Protein AF-0000000084982060 (afdb_homodimer)

pLDDT: mean 91.31, std 7.75, range [60.75, 98.62]

Radius of gyration: 19.31 Å; Cα contacts (8 Å, |Δi|>4): 657; chains: 2; bounding box: 39×55×43 Å

Solvent-accessible surface area (backbone atoms only — not comparable to full-atom values): 16354 Å² total; per-residue (Å²): 77,58,75,83,52,35,75,28,53,48,87,87,37,56,42,80,37,78,48,85,43,61,67,51,43,42,46,53,50,33,51,53,38,35,75,71,59,42,31,41,89,56,27,37,60,40,34,54,53,37,39,71,77,47,38,40,22,42,74,35,47,84,67,20,84,87,44,82,65,19,36,27,53,48,49,50,56,14,90,29,27,65,32,68,35,37,35,40,34,41,40,75,48,65,37,75,34,32,20,45,80,45,64,88,41,75,39,62,25,40,37,36,44,33,48,37,37,42,63,19,41,56,48,62,56,49,52,47,51,48,47,62,48,62,49,32,58,69,51,47,52,50,49,70,68,39,91,40,64,66,52,37,49,48,51,51,60,70,67,78,61,75,84,54,38,75,27,53,48,88,86,37,55,39,79,38,77,46,86,44,62,67,52,44,43,46,53,50,32,50,54,37,34,75,72,60,41,30,41,89,57,27,37,60,41,34,54,55,37,41,71,77,47,36,41,23,42,73,36,47,83,66,19,85,88,43,81,64,18,34,27,51,49,48,50,52,15,90,29,26,65,33,68,35,36,36,40,34,39,39,75,46,64,36,75,33,32,20,46,80,46,64,88,40,78,38,60,25,40,37,36,44,33,46,38,38,42,65,16,42,54,48,65,58,49,52,46,52,47,47,61,47,61,50,33,59,70,51,48,53,50,50,71,66,40,89,39,63,66,52,37,47,48,52,52,60,71,69

Structure (mmCIF, N/CA/C/O backbone):
data_AF-0000000084982060-model_v1
#
loop_
_entity.id
_entity.type
_entity.pdbx_description
1 polymer 'PTS EIIA type-2 domain-containing protein'
#
loop_
_atom_site.group_PDB
_atom_site.id
_atom_site.type_symbol
_atom_site.label_atom_id
_atom_site.label_alt_id
_atom_site.label_comp_id
_atom_site.label_asym_id
_atom_site.label_entity_id
_atom_site.label_seq_id
_atom_site.pdbx_PDB_ins_code
_atom_site.Cartn_x
_atom_site.Cartn_y
_atom_site.Cartn_z
_atom_site.occupancy
_atom_site.B_iso_or_equiv
_atom_site.auth_seq_id
_atom_site.auth_comp_id
_atom_site.auth_asym_id
_atom_site.auth_atom_id
_atom_site.pdbx_PDB_model_num
ATOM 1 N N . MET A 1 1 ? 3.572 -17.203 7.621 1 74.12 1 MET A N 1
ATOM 2 C CA . MET A 1 1 ? 2.793 -15.984 7.445 1 74.12 1 MET A CA 1
ATOM 3 C C . MET A 1 1 ? 1.805 -15.797 8.594 1 74.12 1 MET A C 1
ATOM 5 O O . MET A 1 1 ? 1.396 -16.766 9.227 1 74.12 1 MET A O 1
ATOM 9 N N . SER A 1 2 ? 1.499 -14.531 8.789 1 70.56 2 SER A N 1
ATOM 10 C CA . SER A 1 2 ? 0.549 -14.312 9.875 1 70.56 2 SER A CA 1
ATOM 11 C C . SER A 1 2 ? -0.73 -15.117 9.656 1 70.56 2 SER A C 1
ATOM 13 O O . SER A 1 2 ? -1.142 -15.344 8.523 1 70.56 2 SER A O 1
ATOM 15 N N . GLU A 1 3 ? -1.224 -15.594 10.695 1 69.5 3 GLU A N 1
ATOM 16 C CA . GLU A 1 3 ? -2.449 -16.391 10.648 1 69.5 3 GLU A CA 1
ATOM 17 C C . GLU A 1 3 ? -3.566 -15.625 9.93 1 69.5 3 GLU A C 1
ATOM 19 O O . GLU A 1 3 ? -4.41 -16.234 9.266 1 69.5 3 GLU A O 1
ATOM 24 N N . GLY A 1 4 ? -3.428 -14.391 9.969 1 72.5 4 GLY A N 1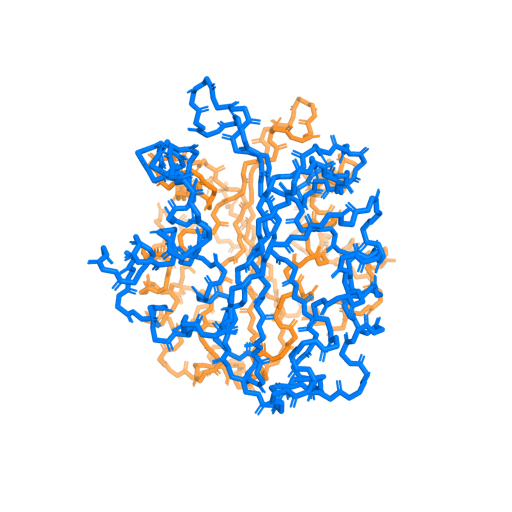
ATOM 25 C CA . GLY A 1 4 ? -4.488 -13.562 9.414 1 72.5 4 GLY A CA 1
ATOM 26 C C . GLY A 1 4 ? -4.535 -13.586 7.895 1 72.5 4 GLY A C 1
ATOM 27 O O . GLY A 1 4 ? -5.609 -13.461 7.301 1 72.5 4 GLY A O 1
ATOM 28 N N . ILE A 1 5 ? -3.438 -13.891 7.285 1 82.88 5 ILE A N 1
ATOM 29 C CA . ILE A 1 5 ? -3.4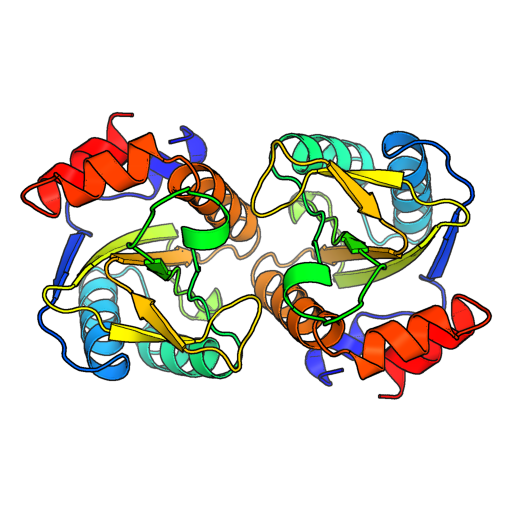47 -13.852 5.828 1 82.88 5 ILE A CA 1
ATOM 30 C C . ILE A 1 5 ? -3.467 -15.273 5.27 1 82.88 5 ILE A C 1
ATOM 32 O O . ILE A 1 5 ? -3.895 -15.492 4.133 1 82.88 5 ILE A O 1
ATOM 36 N N . LYS A 1 6 ? -3.125 -16.219 6.008 1 88.81 6 LYS A N 1
ATOM 37 C CA . LYS A 1 6 ? -3.039 -17.594 5.543 1 88.81 6 LYS A CA 1
ATOM 38 C C . LYS A 1 6 ? -4.395 -18.094 5.051 1 88.81 6 LYS A C 1
ATOM 40 O O . LYS A 1 6 ? -4.461 -18.875 4.098 1 88.81 6 LYS A O 1
ATOM 45 N N . GLN A 1 7 ? -5.406 -17.594 5.656 1 89 7 GLN A N 1
ATOM 46 C CA . GLN A 1 7 ? -6.75 -18.062 5.344 1 89 7 GLN A CA 1
ATOM 47 C C . GLN A 1 7 ? -7.16 -17.656 3.932 1 89 7 GLN A C 1
ATOM 49 O O . GLN A 1 7 ? -8.102 -18.219 3.367 1 89 7 GLN A O 1
ATOM 54 N N . PHE A 1 8 ? -6.422 -16.766 3.375 1 92.06 8 PHE A N 1
ATOM 55 C CA . PHE A 1 8 ? -6.812 -16.266 2.068 1 92.06 8 PHE A CA 1
ATOM 56 C C . PHE A 1 8 ? -6.141 -17.047 0.952 1 92.06 8 PHE A C 1
ATOM 58 O O . PHE A 1 8 ? -6.469 -16.875 -0.223 1 92.06 8 PHE A O 1
ATOM 65 N N . PHE A 1 9 ? -5.219 -17.906 1.354 1 94.12 9 PHE A N 1
ATOM 66 C CA . PHE A 1 9 ? -4.594 -18.797 0.381 1 94.12 9 PHE A CA 1
ATOM 67 C C . PHE A 1 9 ? -5.395 -20.078 0.235 1 94.12 9 PHE A C 1
ATOM 69 O O . PHE A 1 9 ? -5.809 -20.672 1.231 1 94.12 9 PHE A O 1
ATOM 76 N N . LYS A 1 10 ? -5.672 -20.438 -0.998 1 94.19 10 LYS A N 1
ATOM 77 C CA . LYS A 1 10 ? -6.375 -21.688 -1.301 1 94.19 10 LYS A CA 1
ATOM 78 C C . LYS A 1 10 ? -5.539 -22.594 -2.207 1 94.19 10 LYS A C 1
ATOM 80 O O . LYS A 1 10 ? -4.859 -22.109 -3.113 1 94.19 10 LYS A O 1
ATOM 85 N N . GLU A 1 11 ? -5.707 -23.891 -2.051 1 90.38 11 GLU A N 1
ATOM 86 C CA . GLU A 1 11 ? -4.898 -24.859 -2.768 1 90.38 11 GLU A CA 1
ATOM 87 C C . GLU A 1 11 ? -5.141 -24.781 -4.273 1 90.38 11 GLU A C 1
ATOM 89 O O . GLU A 1 11 ? -4.227 -25.016 -5.066 1 90.38 11 GLU A O 1
ATOM 94 N N . ASP A 1 12 ? -6.293 -24.484 -4.582 1 93 12 ASP A N 1
ATOM 95 C CA . ASP A 1 12 ? -6.617 -24.5 -6.004 1 93 12 ASP A CA 1
ATOM 96 C C . ASP A 1 12 ? -6.375 -23.125 -6.633 1 93 12 ASP A C 1
ATOM 98 O O . ASP A 1 12 ? -6.75 -22.891 -7.785 1 93 12 ASP A O 1
ATOM 102 N N . LEU A 1 13 ? -5.781 -22.172 -5.852 1 96 13 LEU A N 1
ATOM 103 C CA . LEU A 1 13 ? -5.449 -20.844 -6.359 1 96 13 LEU A CA 1
ATOM 104 C C . LEU A 1 13 ? -3.941 -20.672 -6.488 1 96 13 LEU A C 1
ATOM 106 O O . LEU A 1 13 ? -3.365 -19.766 -5.887 1 96 13 LEU A O 1
ATOM 110 N N . VAL A 1 14 ? -3.453 -21.547 -7.16 1 95.62 14 VAL A N 1
ATOM 111 C CA . VAL A 1 14 ? -2.047 -21.578 -7.547 1 95.62 14 VAL A CA 1
ATOM 112 C C . VAL A 1 14 ? -1.932 -21.797 -9.055 1 95.62 14 VAL A C 1
ATOM 114 O O . VAL A 1 14 ? -2.582 -22.672 -9.609 1 95.62 14 VAL A O 1
ATOM 117 N N . LEU A 1 15 ? -1.143 -20.953 -9.688 1 95.56 15 LEU A N 1
ATOM 118 C CA . LEU A 1 15 ? -1.053 -21 -11.141 1 95.56 15 LEU A CA 1
ATOM 119 C C . LEU A 1 15 ? 0.401 -20.938 -11.602 1 95.56 15 LEU A C 1
ATOM 121 O O . LEU A 1 15 ? 1.185 -20.141 -11.086 1 95.56 15 LEU A O 1
ATOM 125 N N . GLN A 1 16 ? 0.781 -21.828 -12.422 1 96 16 GLN A N 1
ATOM 126 C CA . GLN A 1 16 ? 2.008 -21.688 -13.195 1 96 16 GLN A CA 1
ATOM 127 C C . GLN A 1 16 ? 1.72 -21.125 -14.586 1 96 16 GLN A C 1
ATOM 129 O O . GLN A 1 16 ? 0.891 -21.656 -15.32 1 96 16 GLN A O 1
ATOM 134 N N . SER A 1 17 ? 2.367 -20.078 -14.883 1 97.5 17 SER A N 1
ATOM 135 C CA . SER A 1 17 ? 2.033 -19.406 -16.141 1 97.5 17 SER A CA 1
ATOM 136 C C . SER A 1 17 ? 3.248 -19.312 -17.047 1 97.5 17 SER A C 1
ATOM 138 O O . SER A 1 17 ? 4.355 -19.031 -16.594 1 97.5 17 SER A O 1
ATOM 140 N N . SER A 1 18 ? 3.025 -19.594 -18.281 1 97.12 18 SER A N 1
ATOM 141 C CA . SER A 1 18 ? 4.047 -19.422 -19.312 1 97.12 18 SER A CA 1
ATOM 142 C C . SER A 1 18 ? 3.795 -18.172 -20.141 1 97.12 18 SER A C 1
ATOM 144 O O . SER A 1 18 ? 4.328 -18.031 -21.25 1 97.12 18 SER A O 1
ATOM 146 N N . ALA A 1 19 ? 2.924 -17.328 -19.594 1 97.38 19 ALA A N 1
ATOM 147 C CA . ALA A 1 19 ? 2.607 -16.094 -20.312 1 97.38 19 ALA A CA 1
ATOM 148 C C . ALA A 1 19 ? 3.873 -15.297 -20.625 1 97.38 19 ALA A C 1
ATOM 150 O O . ALA A 1 19 ? 4.832 -15.32 -19.844 1 97.38 19 ALA A O 1
ATOM 151 N N . SER A 1 20 ? 3.826 -14.562 -21.75 1 96.81 20 SER A N 1
ATOM 152 C CA . SER A 1 20 ? 4.996 -13.789 -22.156 1 96.81 20 SER A CA 1
ATOM 153 C C . SER A 1 20 ? 4.762 -12.289 -21.953 1 96.81 20 SER A C 1
ATOM 155 O O . SER A 1 20 ? 5.684 -11.492 -22.125 1 96.81 20 SER A O 1
ATOM 157 N N . THR A 1 21 ? 3.508 -11.961 -21.672 1 97.19 21 THR A N 1
ATOM 158 C CA . THR A 1 21 ? 3.215 -10.555 -21.406 1 97.19 21 THR A CA 1
ATOM 159 C C . THR A 1 21 ? 2.406 -10.398 -20.125 1 97.19 21 THR A C 1
ATOM 161 O O . THR A 1 21 ? 1.76 -11.344 -19.672 1 97.19 21 THR A O 1
ATOM 164 N N . LYS A 1 22 ? 2.52 -9.25 -19.578 1 96.5 22 LYS A N 1
ATOM 165 C CA . LYS A 1 22 ? 1.731 -8.898 -18.406 1 96.5 22 LYS A CA 1
ATOM 166 C C . LYS A 1 22 ? 0.237 -9.047 -18.672 1 96.5 22 LYS A C 1
ATOM 168 O O . LYS A 1 22 ? -0.506 -9.555 -17.828 1 96.5 22 LYS A O 1
ATOM 173 N N . GLU A 1 23 ? -0.205 -8.594 -19.812 1 97.62 23 GLU A N 1
ATOM 174 C CA . GLU A 1 23 ? -1.607 -8.695 -20.203 1 97.62 23 GLU A CA 1
ATOM 175 C C . GLU A 1 23 ? -2.076 -10.141 -20.234 1 97.62 23 GLU A C 1
ATOM 177 O O . GLU A 1 23 ? -3.16 -10.461 -19.734 1 97.62 23 GLU A O 1
ATOM 182 N N . ASP A 1 24 ? -1.229 -10.992 -20.781 1 98.25 24 ASP A N 1
ATOM 183 C CA . ASP A 1 24 ? -1.59 -12.398 -20.906 1 98.25 24 ASP A CA 1
ATOM 184 C C . ASP A 1 24 ? -1.72 -13.055 -19.531 1 98.25 24 ASP A C 1
ATOM 186 O O . ASP A 1 24 ? -2.639 -13.844 -19.297 1 98.25 24 ASP A O 1
ATOM 190 N N . VAL A 1 25 ? -0.817 -12.773 -18.656 1 98.31 25 VAL A N 1
ATOM 191 C CA . VAL A 1 25 ? -0.891 -13.398 -17.344 1 98.31 25 VAL A CA 1
ATOM 192 C C . VAL A 1 25 ? -2.111 -12.875 -16.594 1 98.31 25 VAL A C 1
ATOM 194 O O . VAL A 1 25 ? -2.766 -13.625 -15.867 1 98.31 25 VAL A O 1
ATOM 197 N N . PHE A 1 26 ? -2.479 -11.578 -16.734 1 98.56 26 PHE A N 1
ATOM 198 C CA . PHE A 1 26 ? -3.66 -11.023 -16.078 1 98.56 26 PHE A CA 1
ATOM 199 C C . PHE A 1 26 ? -4.93 -11.664 -16.625 1 98.56 26 PHE A C 1
ATOM 201 O O . PHE A 1 26 ? -5.895 -11.875 -15.891 1 98.56 26 PHE A O 1
ATOM 208 N N . LYS A 1 27 ? -4.895 -11.945 -17.922 1 98.38 27 LYS A N 1
ATOM 209 C CA . LYS A 1 27 ? -6.027 -12.648 -18.516 1 98.38 27 LYS A CA 1
ATOM 210 C C . LYS A 1 27 ? -6.176 -14.047 -17.906 1 98.38 27 LYS A C 1
ATOM 212 O O . LYS A 1 27 ? -7.281 -14.469 -17.562 1 98.38 27 LYS A O 1
ATOM 217 N N . GLU A 1 28 ? -5.039 -14.766 -17.812 1 98.5 28 GLU A N 1
ATOM 218 C CA . GLU A 1 28 ? -5.059 -16.094 -17.188 1 98.5 28 GLU A CA 1
ATOM 219 C C . GLU A 1 28 ? -5.598 -16.031 -15.766 1 98.5 28 GLU A C 1
ATOM 221 O O . GLU A 1 28 ? -6.441 -16.844 -15.383 1 98.5 28 GLU A O 1
ATOM 226 N N . VAL A 1 29 ? -5.113 -15.117 -15.047 1 98.5 29 VAL A N 1
ATOM 227 C CA . VAL A 1 29 ? -5.504 -14.914 -13.656 1 98.5 29 VAL A CA 1
ATOM 228 C C . VAL A 1 29 ? -6.996 -14.609 -13.578 1 98.5 29 VAL A C 1
ATOM 230 O O . VAL A 1 29 ? -7.727 -15.234 -12.805 1 98.5 29 VAL A O 1
ATOM 233 N N . GLY A 1 30 ? -7.391 -13.617 -14.359 1 98.44 30 GLY A N 1
ATOM 234 C CA . GLY A 1 30 ? -8.789 -13.234 -14.367 1 98.44 30 GLY A CA 1
ATOM 235 C C . GLY A 1 30 ? -9.719 -14.375 -14.734 1 98.44 30 GLY A C 1
ATOM 236 O O . GLY A 1 30 ? -10.766 -14.555 -14.109 1 98.44 30 GLY A O 1
ATOM 237 N N . GLU A 1 31 ? -9.359 -15.117 -15.758 1 98.38 31 GLU A N 1
ATOM 238 C CA . GLU A 1 31 ? -10.172 -16.25 -16.203 1 98.38 31 GLU A CA 1
ATOM 239 C C . GLU A 1 31 ? -10.281 -17.312 -15.109 1 98.38 31 GLU A C 1
ATOM 241 O O . GLU A 1 31 ? -11.367 -17.828 -14.859 1 98.38 31 GLU A O 1
ATOM 246 N N . LEU A 1 32 ? -9.172 -17.641 -14.477 1 98.19 32 LEU A N 1
ATOM 247 C CA . LEU A 1 32 ? -9.164 -18.625 -13.414 1 98.19 32 LEU A CA 1
ATOM 248 C C . LEU A 1 32 ? -10.055 -18.188 -12.25 1 98.19 32 LEU A C 1
ATOM 250 O O . LEU A 1 32 ? -10.914 -18.938 -11.797 1 98.19 32 LEU A O 1
ATOM 254 N N . LEU A 1 33 ? -9.883 -16.984 -11.781 1 98.56 33 LEU A N 1
ATOM 255 C CA . LEU A 1 33 ? -10.617 -16.469 -10.641 1 98.56 33 LEU A CA 1
ATOM 256 C C . LEU A 1 33 ? -12.102 -16.344 -10.961 1 98.56 33 LEU A C 1
ATOM 258 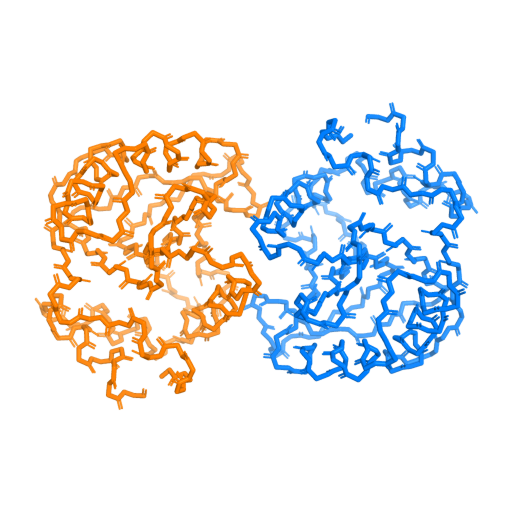O O . LEU A 1 33 ? -12.953 -16.594 -10.109 1 98.56 33 LEU A O 1
ATOM 262 N N . TYR A 1 34 ? -12.383 -15.898 -12.227 1 98.62 34 TYR A N 1
ATOM 263 C CA . TYR A 1 34 ? -13.773 -15.773 -12.656 1 98.62 34 TYR A CA 1
ATOM 264 C C . TYR A 1 34 ? -14.453 -17.141 -12.703 1 98.62 34 TYR A C 1
ATOM 266 O O . TYR A 1 34 ? -15.578 -17.297 -12.211 1 98.62 34 TYR A O 1
ATOM 274 N N . SER A 1 35 ? -13.781 -18.078 -13.297 1 98.31 35 SER A N 1
ATOM 275 C CA . SER A 1 35 ? -14.344 -19.422 -13.438 1 98.31 35 SER A CA 1
ATOM 276 C C . SER A 1 35 ? -14.641 -20.031 -12.078 1 98.31 35 SER A C 1
ATOM 278 O O . SER A 1 35 ? -15.562 -20.844 -11.945 1 98.31 35 SER A O 1
ATOM 280 N N . LYS A 1 36 ? -13.906 -19.641 -11.047 1 97.88 36 LYS A N 1
ATOM 281 C CA . LYS A 1 36 ? -14.062 -20.188 -9.703 1 97.88 36 LYS A CA 1
ATOM 282 C C . LYS A 1 36 ? -15.008 -19.344 -8.867 1 97.88 36 LYS A C 1
ATOM 284 O O . LYS A 1 36 ? -15.312 -19.688 -7.719 1 97.88 36 LYS A O 1
ATOM 289 N N . GLY A 1 37 ? -15.406 -18.234 -9.398 1 98.19 37 GLY A N 1
ATOM 290 C CA . GLY A 1 37 ? -16.453 -17.438 -8.773 1 98.19 37 GLY A CA 1
ATOM 291 C C . GLY A 1 37 ? -15.922 -16.438 -7.766 1 98.19 37 GLY A C 1
ATOM 292 O O . GLY A 1 37 ? -16.656 -15.953 -6.906 1 98.19 37 GLY A O 1
ATOM 293 N N . TYR A 1 38 ? -14.664 -16.078 -7.867 1 97.94 38 TYR A N 1
ATOM 294 C CA . TYR A 1 38 ? -14.062 -15.188 -6.883 1 97.94 38 TYR A CA 1
ATOM 295 C C . TYR A 1 38 ? -14.156 -13.742 -7.34 1 97.94 38 TYR A C 1
ATOM 297 O O . TYR A 1 38 ? -13.977 -12.82 -6.539 1 97.94 38 TYR A O 1
ATOM 305 N N . VAL A 1 39 ? -14.422 -13.531 -8.625 1 98.19 39 VAL A N 1
ATOM 306 C CA . VAL A 1 39 ? -14.398 -12.172 -9.156 1 98.19 39 VAL A CA 1
ATOM 307 C C . VAL A 1 39 ? -15.492 -12.016 -10.203 1 98.19 39 VAL A C 1
ATOM 309 O O . VAL A 1 39 ? -16.078 -13 -10.664 1 98.19 39 VAL A O 1
ATOM 312 N N . LYS A 1 40 ? -15.773 -10.766 -10.523 1 98.44 40 LYS A N 1
ATOM 313 C CA . LYS A 1 40 ? -16.703 -10.438 -11.609 1 98.44 40 LYS A CA 1
ATOM 314 C C . LYS A 1 40 ? -15.984 -10.469 -12.961 1 98.44 40 LYS A C 1
ATOM 316 O O . LYS A 1 40 ? -14.758 -10.523 -13.023 1 98.44 40 LYS A O 1
ATOM 321 N N . GLU A 1 41 ? -16.797 -10.477 -13.984 1 98.19 41 GLU A N 1
ATOM 322 C CA . GLU A 1 41 ? -16.266 -10.492 -15.344 1 98.19 41 GLU A CA 1
ATOM 323 C C . GLU A 1 41 ? -15.375 -9.281 -15.602 1 98.19 41 GLU A C 1
ATOM 325 O O . GLU A 1 41 ? -14.438 -9.352 -16.406 1 98.19 41 GLU A O 1
ATOM 330 N N . SER A 1 42 ? -15.586 -8.211 -14.906 1 98.19 42 SER A N 1
ATOM 331 C CA . SER A 1 42 ? -14.875 -6.957 -15.109 1 98.19 42 SER A CA 1
ATOM 332 C C . SER A 1 42 ? -13.516 -6.969 -14.414 1 98.19 42 SER A C 1
ATOM 334 O O . SER A 1 42 ? -12.742 -6.02 -14.531 1 98.19 42 SER A O 1
ATOM 336 N N . PHE A 1 43 ? -13.219 -8.031 -13.711 1 98.12 43 PHE A N 1
ATOM 337 C CA . PHE A 1 43 ? -12.031 -8.078 -12.867 1 98.12 43 PHE A CA 1
ATOM 338 C C . PHE A 1 43 ? -10.766 -7.891 -13.695 1 98.12 43 PHE A C 1
ATOM 340 O O . PHE A 1 43 ? -9.906 -7.086 -13.344 1 98.12 43 PHE A O 1
ATOM 347 N N . THR A 1 44 ? -10.672 -8.664 -14.82 1 98.44 44 THR A N 1
ATOM 348 C CA . THR A 1 44 ? -9.461 -8.625 -15.633 1 98.44 44 THR A CA 1
ATOM 349 C C . THR A 1 44 ? -9.203 -7.215 -16.156 1 98.44 44 THR A C 1
ATOM 351 O O . THR A 1 44 ? -8.078 -6.711 -16.078 1 98.44 44 THR A O 1
ATOM 354 N N . GLU A 1 45 ? -10.219 -6.59 -16.656 1 97.88 45 GLU A N 1
ATOM 355 C CA . GLU A 1 45 ? -10.094 -5.215 -17.141 1 97.88 45 GLU A CA 1
ATOM 356 C C . GLU A 1 45 ? -9.734 -4.266 -15.992 1 97.88 45 GLU A C 1
ATOM 358 O O . GLU A 1 45 ? -8.906 -3.371 -16.156 1 97.88 45 GLU A O 1
ATOM 363 N N . GLY A 1 46 ? -10.398 -4.465 -14.875 1 95.81 46 GLY A N 1
ATOM 364 C CA . GLY A 1 46 ? -10.07 -3.674 -13.695 1 95.81 46 GLY A CA 1
ATOM 365 C C . GLY A 1 46 ? -8.617 -3.814 -13.266 1 95.81 46 GLY A C 1
ATOM 366 O O . GLY A 1 46 ? -7.973 -2.824 -12.922 1 95.81 46 GLY A O 1
ATOM 367 N N . LEU A 1 47 ? -8.156 -5.027 -13.32 1 96.56 47 LEU A N 1
ATOM 368 C CA . LEU A 1 47 ? -6.773 -5.32 -12.953 1 96.56 47 LEU A CA 1
ATOM 369 C C . LEU A 1 47 ? -5.797 -4.621 -13.891 1 96.56 47 LEU A C 1
ATOM 371 O O . LEU A 1 47 ? -4.816 -4.023 -13.445 1 96.56 47 LEU A O 1
ATOM 375 N N . LEU A 1 48 ? -6.059 -4.727 -15.188 1 97.44 48 LEU A N 1
ATOM 376 C CA . LEU A 1 48 ? -5.207 -4.109 -16.203 1 97.44 48 LEU A CA 1
ATOM 377 C C . LEU A 1 48 ? -5.191 -2.592 -16.047 1 97.44 48 LEU A C 1
ATOM 379 O O . LEU A 1 48 ? -4.125 -1.975 -16.047 1 97.44 48 LEU A O 1
ATOM 383 N N . GLU A 1 49 ? -6.336 -1.973 -15.852 1 94.75 49 GLU A N 1
ATOM 384 C CA . GLU A 1 49 ? -6.449 -0.526 -15.695 1 94.75 49 GLU A CA 1
ATOM 385 C C . GLU A 1 49 ? -5.734 -0.048 -14.438 1 94.75 49 GLU A C 1
ATOM 387 O O . GLU A 1 49 ? -4.992 0.937 -14.477 1 94.75 49 GLU A O 1
ATOM 392 N N . ARG A 1 50 ? -6.008 -0.763 -13.398 1 91.81 50 ARG A N 1
ATOM 393 C CA . ARG A 1 50 ? -5.391 -0.386 -12.133 1 91.81 50 ARG A CA 1
ATOM 394 C C . ARG A 1 50 ? -3.873 -0.497 -12.203 1 91.81 50 ARG A C 1
ATOM 396 O O . A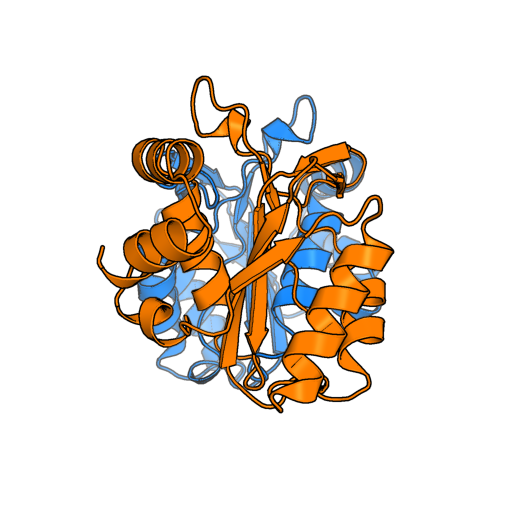RG A 1 50 ? -3.158 0.386 -11.727 1 91.81 50 ARG A O 1
ATOM 403 N N . GLU A 1 51 ? -3.326 -1.529 -12.766 1 94.94 51 GLU A N 1
ATOM 404 C CA . GLU A 1 51 ? -1.89 -1.762 -12.891 1 94.94 51 GLU A CA 1
ATOM 405 C C . GLU A 1 51 ? -1.227 -0.679 -13.734 1 94.94 51 GLU A C 1
ATOM 407 O O . GLU A 1 51 ? -0.078 -0.304 -13.484 1 94.94 51 GLU A O 1
ATOM 412 N N . GLN A 1 52 ? -1.938 -0.202 -14.656 1 92.31 52 GLN A N 1
ATOM 413 C CA . GLN A 1 52 ? -1.428 0.848 -15.531 1 92.31 52 GLN A CA 1
ATOM 414 C C . GLN A 1 52 ? -1.232 2.154 -14.773 1 92.31 52 GLN A C 1
ATOM 416 O O . GLN A 1 52 ? -0.231 2.848 -14.961 1 92.31 52 GLN A O 1
ATOM 421 N N . ASP A 1 53 ? -2.135 2.408 -13.938 1 87.88 53 ASP A N 1
ATOM 422 C CA . ASP A 1 53 ? -2.115 3.674 -13.211 1 87.88 53 ASP A CA 1
ATOM 423 C C . ASP A 1 53 ? -1.273 3.566 -11.945 1 87.88 53 ASP A C 1
ATOM 425 O O . ASP A 1 53 ? -0.665 4.547 -11.508 1 87.88 53 ASP A O 1
ATOM 429 N N . PHE A 1 54 ? -1.27 2.416 -11.391 1 89.38 54 PHE A N 1
ATOM 430 C CA . PHE A 1 54 ? -0.615 2.182 -10.109 1 89.38 54 PHE A CA 1
ATOM 431 C C . PHE A 1 54 ? 0.158 0.868 -10.125 1 89.38 54 PHE A C 1
ATOM 433 O O . PHE A 1 54 ? -0.338 -0.157 -9.656 1 89.38 54 PHE A O 1
ATOM 440 N N . PRO A 1 55 ? 1.402 0.928 -10.578 1 93.25 55 PRO A N 1
ATOM 441 C CA . PRO A 1 55 ? 2.213 -0.286 -10.688 1 93.25 55 PRO A CA 1
ATOM 442 C C . PRO A 1 55 ? 2.377 -1.012 -9.359 1 93.25 55 PRO A C 1
ATOM 444 O O . PRO A 1 55 ? 2.299 -0.386 -8.297 1 93.25 55 PRO A O 1
ATOM 447 N N . THR A 1 56 ? 2.637 -2.359 -9.414 1 94.5 56 THR A N 1
ATOM 448 C CA . THR A 1 56 ? 2.633 -3.158 -8.195 1 94.5 56 THR A CA 1
ATOM 449 C C . THR A 1 56 ? 3.91 -3.986 -8.086 1 94.5 56 THR A C 1
ATOM 451 O O . THR A 1 56 ? 4.004 -4.887 -7.25 1 94.5 56 THR A O 1
ATOM 454 N N . GLY A 1 57 ? 4.867 -3.74 -8.977 1 95.25 57 GLY A N 1
ATOM 455 C CA . GLY A 1 57 ? 6.145 -4.434 -8.867 1 95.25 57 GLY A CA 1
ATOM 456 C C . GLY A 1 57 ? 6.934 -4.039 -7.633 1 95.25 57 GLY A C 1
ATOM 457 O O . GLY A 1 57 ? 6.973 -2.865 -7.262 1 95.25 57 GLY A O 1
ATOM 458 N N . LEU A 1 58 ? 7.492 -5.004 -7.008 1 93.25 58 LEU A N 1
ATOM 459 C CA . LEU A 1 58 ? 8.273 -4.793 -5.793 1 93.25 58 LEU A CA 1
ATOM 460 C C . LEU A 1 58 ? 9.727 -5.203 -6.004 1 93.25 58 LEU A C 1
ATOM 462 O O . LEU A 1 58 ? 10.016 -6.371 -6.273 1 93.25 58 LEU A O 1
ATOM 466 N N . ASP A 1 59 ? 10.594 -4.254 -5.91 1 91.69 59 ASP A N 1
ATOM 467 C CA . ASP A 1 59 ? 12.031 -4.527 -5.965 1 91.69 59 ASP A CA 1
ATOM 468 C C . ASP A 1 59 ? 12.547 -5.027 -4.617 1 91.69 59 ASP A C 1
ATOM 470 O O . ASP A 1 59 ? 12.758 -4.234 -3.695 1 91.69 59 ASP A O 1
ATOM 474 N N . LEU A 1 60 ? 12.836 -6.266 -4.516 1 91.62 60 LEU A N 1
ATOM 475 C CA . LEU A 1 60 ? 13.227 -6.852 -3.24 1 91.62 60 LEU A CA 1
ATOM 476 C C . LEU A 1 60 ? 14.734 -6.758 -3.041 1 91.62 60 LEU A C 1
ATOM 478 O O . LEU A 1 60 ? 15.234 -6.992 -1.938 1 91.62 60 LEU A O 1
ATOM 482 N N . SER A 1 61 ? 15.461 -6.395 -4.07 1 89 61 SER A N 1
ATOM 483 C CA . SER A 1 61 ? 16.906 -6.273 -3.949 1 89 61 SER A CA 1
ATOM 484 C C . SER A 1 61 ? 17.297 -5.145 -2.998 1 89 61 SER A C 1
ATOM 486 O O . SER A 1 61 ? 18.391 -5.148 -2.432 1 89 61 SER A O 1
ATOM 488 N N . ALA A 1 62 ? 16.422 -4.242 -2.82 1 78 62 ALA A N 1
ATOM 489 C CA . ALA A 1 62 ? 16.672 -3.1 -1.943 1 78 62 ALA A CA 1
ATOM 490 C C . ALA A 1 62 ? 16.656 -3.521 -0.477 1 78 62 ALA A C 1
ATOM 492 O O . ALA A 1 62 ? 17.203 -2.82 0.381 1 78 62 ALA A O 1
ATOM 493 N N . VAL A 1 63 ? 16.031 -4.68 -0.201 1 83.44 63 VAL A N 1
ATOM 494 C CA . VAL A 1 63 ? 15.812 -5.059 1.192 1 83.44 63 VAL A CA 1
ATOM 495 C C . VAL A 1 63 ? 16.516 -6.379 1.485 1 83.44 63 VAL A C 1
ATOM 497 O O . VAL A 1 63 ? 16.844 -6.676 2.639 1 83.44 63 VAL A O 1
ATOM 500 N N . ILE A 1 64 ? 16.625 -7.125 0.447 1 88.56 64 ILE A N 1
ATOM 501 C CA . ILE A 1 64 ? 17.266 -8.43 0.591 1 88.56 64 ILE A CA 1
ATOM 502 C C . ILE A 1 64 ? 18.625 -8.422 -0.131 1 88.56 64 ILE A C 1
ATOM 504 O O . ILE A 1 64 ? 18.672 -8.469 -1.362 1 88.56 64 ILE A O 1
ATOM 508 N N . GLU A 1 65 ? 19.594 -8.484 0.674 1 86.12 65 GLU A N 1
ATOM 509 C CA . GLU A 1 65 ? 20.938 -8.492 0.081 1 86.12 65 GLU A CA 1
ATOM 510 C C . GLU A 1 65 ? 21.109 -9.68 -0.86 1 86.12 65 GLU A C 1
ATOM 512 O O . GLU A 1 65 ? 20.812 -10.82 -0.497 1 86.12 65 GLU A O 1
ATOM 517 N N . GLY A 1 66 ? 21.531 -9.383 -1.988 1 88.62 66 GLY A N 1
ATOM 518 C CA . GLY A 1 66 ? 21.859 -10.43 -2.947 1 88.62 66 GLY A CA 1
ATOM 519 C C . GLY A 1 66 ? 20.641 -10.961 -3.67 1 88.62 66 GLY A C 1
ATOM 520 O O . GLY A 1 66 ? 20.75 -11.844 -4.523 1 88.62 66 GLY A O 1
ATOM 521 N N . ASN A 1 67 ? 19.516 -10.43 -3.324 1 89.12 67 ASN A N 1
ATOM 522 C CA . ASN A 1 67 ? 18.266 -10.906 -3.922 1 89.12 67 ASN A CA 1
ATOM 523 C C . ASN A 1 67 ? 18.172 -10.539 -5.398 1 89.12 67 ASN A C 1
ATOM 525 O O . ASN A 1 67 ? 18.562 -9.438 -5.793 1 89.12 67 ASN A O 1
ATOM 529 N N . THR A 1 68 ? 17.719 -11.57 -6.156 1 88.81 68 THR A N 1
ATOM 530 C CA . THR A 1 68 ? 17.516 -11.336 -7.582 1 88.81 68 THR A CA 1
ATOM 531 C C . THR A 1 68 ? 16.047 -11.523 -7.965 1 88.81 68 THR A C 1
ATOM 533 O O . THR A 1 68 ? 15.664 -11.281 -9.109 1 88.81 68 THR A O 1
ATOM 536 N N . THR A 1 69 ? 15.32 -11.922 -7.039 1 93.81 69 THR A N 1
ATOM 537 C CA . THR A 1 69 ? 13.914 -12.211 -7.316 1 93.81 69 THR A CA 1
ATOM 538 C C . THR A 1 69 ? 13.031 -11.031 -6.918 1 93.81 69 THR A C 1
ATOM 540 O O . THR A 1 69 ? 13.117 -10.539 -5.789 1 93.81 69 THR A O 1
ATOM 543 N N . ASN A 1 70 ? 12.234 -10.539 -7.875 1 96.12 70 ASN A N 1
ATOM 544 C CA . ASN A 1 70 ? 11.219 -9.531 -7.602 1 96.12 70 ASN A CA 1
ATOM 545 C C . ASN A 1 70 ? 9.812 -10.117 -7.703 1 96.12 70 ASN A C 1
ATOM 547 O O . ASN A 1 70 ? 9.609 -11.156 -8.336 1 96.12 70 ASN A O 1
ATOM 551 N N . VAL A 1 71 ? 8.938 -9.461 -7.055 1 97 71 VAL A N 1
ATOM 552 C CA . VAL A 1 71 ? 7.551 -9.93 -7.02 1 97 71 VAL A CA 1
ATOM 553 C C . VAL A 1 71 ? 6.609 -8.781 -7.383 1 97 71 VAL A C 1
ATOM 555 O O . VAL A 1 71 ? 7.02 -7.617 -7.41 1 97 71 VAL A O 1
ATOM 558 N N . ALA A 1 72 ? 5.383 -9.125 -7.793 1 97.38 72 ALA A N 1
ATOM 559 C CA . ALA A 1 72 ? 4.312 -8.141 -7.953 1 97.38 72 ALA A CA 1
ATOM 560 C C . ALA A 1 72 ? 3.07 -8.555 -7.168 1 97.38 72 ALA A C 1
ATOM 562 O O . ALA A 1 72 ? 2.809 -9.742 -6.984 1 97.38 72 ALA A O 1
ATOM 563 N N . ILE A 1 73 ? 2.365 -7.605 -6.668 1 96 73 ILE A N 1
ATOM 564 C CA . ILE A 1 73 ? 1.161 -7.867 -5.891 1 96 73 ILE A CA 1
ATOM 565 C C . ILE A 1 73 ? -0.04 -7.195 -6.551 1 96 73 ILE A C 1
ATOM 567 O O . ILE A 1 73 ? -0.677 -6.32 -5.957 1 96 73 ILE A O 1
ATOM 571 N N . PRO A 1 74 ? -0.45 -7.688 -7.727 1 96.69 74 PRO A N 1
ATOM 572 C CA . PRO A 1 74 ? -1.565 -7.047 -8.43 1 96.69 74 PRO A CA 1
ATOM 573 C C . PRO A 1 74 ? -2.877 -7.129 -7.652 1 96.69 74 PRO A C 1
ATOM 575 O O . PRO A 1 74 ? -3.152 -8.141 -7.004 1 96.69 74 PRO A O 1
ATOM 578 N N . HIS A 1 75 ? -3.6 -6.133 -7.723 1 93.06 75 HIS A N 1
ATOM 579 C CA . HIS A 1 75 ? -4.93 -6.047 -7.125 1 93.06 75 HIS A CA 1
ATOM 580 C C . HIS A 1 75 ? -5.758 -4.949 -7.781 1 93.06 75 HIS A C 1
ATOM 582 O O . HIS A 1 75 ? -5.223 -4.113 -8.516 1 93.06 75 HIS A O 1
ATOM 588 N N . THR A 1 76 ? -7.035 -5.016 -7.621 1 91.62 76 THR A N 1
ATOM 589 C CA . THR A 1 76 ? -7.926 -4.008 -8.188 1 91.62 76 THR A CA 1
ATOM 590 C C . THR A 1 76 ? -9.039 -3.656 -7.199 1 91.62 76 THR A C 1
ATOM 592 O O . THR A 1 76 ? -8.992 -4.062 -6.039 1 91.62 76 THR A O 1
ATOM 595 N N . GLU A 1 77 ? -9.961 -2.881 -7.668 1 86.75 77 GLU A N 1
ATOM 596 C CA . GLU A 1 77 ? -10.992 -2.336 -6.789 1 86.75 77 GLU A CA 1
ATOM 597 C C . GLU A 1 77 ? -11.938 -3.428 -6.305 1 86.75 77 GLU A C 1
ATOM 599 O O . GLU A 1 77 ? -12.203 -4.395 -7.027 1 86.75 77 GLU A O 1
ATOM 604 N N . ALA A 1 78 ? -12.516 -3.168 -5.188 1 88.06 78 ALA A N 1
ATOM 605 C CA . ALA A 1 78 ? -13.359 -4.141 -4.496 1 88.06 78 ALA A CA 1
ATOM 606 C C . ALA A 1 78 ? -14.586 -4.496 -5.336 1 88.06 78 ALA A C 1
ATOM 608 O O . ALA A 1 78 ? -15.062 -5.633 -5.289 1 88.06 78 ALA A O 1
ATOM 609 N N . HIS A 1 79 ? -15.047 -3.502 -6.09 1 88.94 79 HIS A N 1
ATOM 610 C CA . HIS A 1 79 ? -16.297 -3.752 -6.801 1 88.94 79 HIS A CA 1
ATOM 611 C C . HIS A 1 79 ? -16.094 -4.762 -7.926 1 88.94 79 HIS A C 1
ATOM 613 O O . HIS A 1 79 ? -17.062 -5.285 -8.477 1 88.94 79 HIS A O 1
ATOM 619 N N . HIS A 1 80 ? -14.898 -5.121 -8.234 1 94.69 80 HIS A N 1
ATOM 620 C CA . HIS A 1 80 ? -14.633 -6.164 -9.219 1 94.69 80 HIS A CA 1
ATOM 621 C C . HIS A 1 80 ? -14.5 -7.531 -8.555 1 94.69 80 HIS A C 1
ATOM 623 O O . HIS A 1 80 ? -14.367 -8.547 -9.234 1 94.69 80 HIS A O 1
ATOM 629 N N . CYS A 1 81 ? -14.516 -7.555 -7.266 1 94.75 81 CYS A N 1
ATOM 630 C CA . CYS A 1 81 ? -14.211 -8.758 -6.488 1 94.75 81 CYS A CA 1
ATOM 631 C C . CYS A 1 81 ? -15.461 -9.281 -5.793 1 94.75 81 CYS A C 1
ATOM 633 O O . CYS A 1 81 ? -16.344 -8.5 -5.418 1 94.75 81 CYS A O 1
ATOM 635 N N . LEU A 1 82 ? -15.5 -10.539 -5.586 1 96.38 82 LEU A N 1
ATOM 636 C CA . LEU A 1 82 ? -16.688 -11.148 -4.988 1 96.38 82 LEU A CA 1
ATOM 637 C C . LEU A 1 82 ? -16.344 -11.82 -3.664 1 96.38 82 LEU A C 1
ATOM 639 O O . LEU A 1 82 ? -17.234 -12.203 -2.904 1 96.38 82 LEU A O 1
ATOM 643 N N . ASP A 1 83 ? -15.031 -11.984 -3.4 1 94.06 83 ASP A N 1
ATOM 644 C CA . ASP A 1 83 ? -14.562 -12.617 -2.176 1 94.06 83 ASP A CA 1
ATOM 645 C C . ASP A 1 83 ? -13.188 -12.094 -1.777 1 94.06 83 ASP A C 1
ATOM 647 O O . ASP A 1 83 ? -12.758 -11.031 -2.244 1 94.06 83 ASP A O 1
ATOM 651 N N . LYS A 1 84 ? -12.625 -12.805 -0.812 1 93.5 84 LYS A N 1
ATOM 652 C CA . LYS A 1 84 ? -11.281 -12.477 -0.34 1 93.5 84 LYS A CA 1
ATOM 653 C C . LYS A 1 84 ? -10.344 -13.672 -0.482 1 93.5 84 LYS A C 1
ATOM 655 O O . LYS A 1 84 ? -10.453 -14.648 0.265 1 93.5 84 LYS A O 1
ATOM 660 N N . VAL A 1 85 ? -9.422 -13.531 -1.396 1 95.25 85 VAL A N 1
ATOM 661 C CA . VAL A 1 85 ? -8.453 -14.594 -1.604 1 95.25 85 VAL A CA 1
ATOM 662 C C . VAL A 1 85 ? -7.152 -14.008 -2.158 1 95.25 85 VAL A C 1
ATOM 664 O O . VAL A 1 85 ? -7.117 -12.852 -2.582 1 95.25 85 VAL A O 1
ATOM 667 N N . VAL A 1 86 ? -6.133 -14.82 -2.084 1 95.94 86 VAL A N 1
ATOM 668 C CA . VAL A 1 86 ? -4.859 -14.492 -2.717 1 95.94 86 VAL A CA 1
ATOM 669 C C . VAL A 1 86 ? -4.473 -15.602 -3.695 1 95.94 86 VAL A C 1
ATOM 671 O O . VAL A 1 86 ? -4.406 -16.766 -3.322 1 95.94 86 VAL A O 1
ATOM 674 N N . LEU A 1 87 ? -4.309 -15.219 -4.918 1 97.31 87 LEU A N 1
ATOM 675 C CA . LEU A 1 87 ? -3.836 -16.156 -5.934 1 97.31 87 LEU A CA 1
ATOM 676 C C . LEU A 1 87 ? -2.33 -16.016 -6.137 1 97.31 87 LEU A C 1
ATOM 678 O O . LEU A 1 87 ? -1.821 -14.922 -6.363 1 97.31 87 LEU A O 1
ATOM 682 N N . PHE A 1 88 ? -1.674 -17.156 -6.035 1 96.88 88 PHE A N 1
ATOM 683 C CA . PHE A 1 88 ? -0.237 -17.188 -6.277 1 96.88 88 PHE A CA 1
ATOM 684 C C . PHE A 1 88 ? 0.059 -17.609 -7.711 1 96.88 88 PHE A C 1
ATOM 686 O O . PHE A 1 88 ? -0.511 -18.594 -8.203 1 96.88 88 PHE A O 1
ATOM 693 N N . VAL A 1 89 ? 0.93 -16.859 -8.359 1 97.25 89 VAL A N 1
ATOM 694 C CA . VAL A 1 89 ? 1.341 -17.188 -9.719 1 97.25 89 VAL A CA 1
ATOM 695 C C . VAL A 1 89 ? 2.859 -17.328 -9.781 1 97.25 89 VAL A C 1
ATOM 697 O O . VAL A 1 89 ? 3.594 -16.422 -9.391 1 97.25 89 VAL A O 1
ATOM 700 N N . GLN A 1 90 ? 3.291 -18.406 -10.227 1 96.75 90 GLN A N 1
ATOM 701 C CA . GLN A 1 90 ? 4.691 -18.578 -10.602 1 96.75 90 GLN A CA 1
ATOM 702 C C . GLN A 1 90 ? 4.883 -18.453 -12.109 1 96.75 90 GLN A C 1
ATOM 704 O O . GLN A 1 90 ? 4.254 -19.188 -12.883 1 96.75 90 GLN A O 1
ATOM 709 N N . LEU A 1 91 ? 5.77 -17.562 -12.492 1 96.81 91 LEU A N 1
ATOM 710 C CA . LEU A 1 91 ? 6.035 -17.344 -13.914 1 96.81 91 LEU A CA 1
ATOM 711 C C . LEU A 1 91 ? 7.188 -18.234 -14.391 1 96.81 91 LEU A C 1
ATOM 713 O O . LEU A 1 91 ? 8.242 -18.281 -13.75 1 96.81 91 LEU A O 1
ATOM 717 N N . GLU A 1 92 ? 6.988 -18.906 -15.461 1 95.5 92 GLU A N 1
ATOM 718 C CA . GLU A 1 92 ? 8.062 -19.688 -16.062 1 95.5 92 GLU A CA 1
ATOM 719 C C . GLU A 1 92 ? 9.227 -18.797 -16.484 1 95.5 92 GLU A C 1
ATOM 721 O O . GLU A 1 92 ? 10.391 -19.172 -16.312 1 95.5 92 GLU A O 1
ATOM 726 N N . LYS A 1 93 ? 8.883 -17.812 -17.125 1 96.31 93 LYS A N 1
ATOM 727 C CA . LYS A 1 93 ? 9.82 -16.734 -17.453 1 96.31 93 LYS A CA 1
ATOM 728 C C . LYS A 1 93 ? 9.398 -15.422 -16.812 1 96.31 93 LYS A C 1
ATOM 730 O O . LYS A 1 93 ? 8.219 -15.086 -16.781 1 96.31 93 LYS A O 1
ATOM 735 N N . PRO A 1 94 ? 10.375 -14.711 -16.344 1 97.31 94 PRO A N 1
ATOM 736 C CA . PRO A 1 94 ? 10.016 -13.438 -15.703 1 97.31 94 PRO A CA 1
ATOM 737 C C . PRO A 1 94 ? 9.312 -12.477 -16.656 1 97.31 94 PRO A C 1
ATOM 739 O O . PRO A 1 94 ? 9.57 -12.5 -17.859 1 97.31 94 PRO A O 1
ATOM 742 N N . LEU A 1 95 ? 8.438 -11.695 -16.094 1 98.31 95 LEU A N 1
ATOM 743 C CA . LEU A 1 95 ? 7.758 -10.648 -16.844 1 98.31 95 LEU A CA 1
ATOM 744 C C . LEU A 1 95 ? 8.125 -9.266 -16.312 1 98.31 95 LEU A C 1
ATOM 746 O O . LEU A 1 95 ? 8.477 -9.133 -15.133 1 98.31 95 LEU A O 1
ATOM 750 N N . THR A 1 96 ? 7.992 -8.273 -17.203 1 97.5 96 THR A N 1
ATOM 751 C CA . THR A 1 96 ? 8.344 -6.906 -16.828 1 97.5 96 THR A CA 1
ATOM 752 C C . THR A 1 96 ? 7.16 -6.207 -16.156 1 97.5 96 THR A C 1
ATOM 754 O O . THR A 1 96 ? 6.055 -6.195 -16.703 1 97.5 96 THR A O 1
ATOM 757 N N . PHE A 1 97 ? 7.375 -5.699 -15 1 97.75 97 PHE A N 1
ATOM 758 C CA . PHE A 1 97 ? 6.445 -4.836 -14.281 1 97.75 97 PHE A CA 1
ATOM 759 C C . PHE A 1 97 ? 7.105 -3.512 -13.914 1 97.75 97 PHE A C 1
ATOM 761 O O . PHE A 1 97 ? 8.336 -3.418 -13.875 1 97.75 97 PHE A O 1
ATOM 768 N N . ASN A 1 98 ? 6.258 -2.541 -13.781 1 95.12 98 ASN A N 1
ATOM 769 C CA . ASN A 1 98 ? 6.789 -1.289 -13.25 1 95.12 98 ASN A CA 1
ATOM 770 C C . ASN A 1 98 ? 6.863 -1.309 -11.727 1 95.12 98 ASN A C 1
ATOM 772 O O . ASN A 1 98 ? 6.031 -1.934 -11.07 1 95.12 98 ASN A O 1
ATOM 776 N N . ASN A 1 99 ? 7.914 -0.631 -11.242 1 91.88 99 ASN A N 1
ATOM 777 C CA . ASN A 1 99 ? 8.164 -0.536 -9.812 1 91.88 99 ASN A CA 1
ATOM 778 C C . ASN A 1 99 ? 7.094 0.297 -9.109 1 91.88 99 ASN A C 1
ATOM 780 O O . ASN A 1 99 ? 6.781 1.407 -9.547 1 91.88 99 ASN A O 1
ATOM 784 N N . MET A 1 100 ? 6.57 -0.25 -8.047 1 88.75 100 MET A N 1
ATOM 785 C CA . MET A 1 100 ? 5.477 0.401 -7.336 1 88.75 100 MET A CA 1
ATOM 786 C C . MET A 1 100 ? 5.93 1.73 -6.742 1 88.75 100 MET A C 1
ATOM 788 O O . MET A 1 100 ? 5.141 2.672 -6.641 1 88.75 100 MET A O 1
ATOM 792 N N . ILE A 1 101 ? 7.137 1.842 -6.242 1 82.81 101 ILE A N 1
ATOM 793 C CA . ILE A 1 101 ? 7.656 3.035 -5.586 1 82.81 101 ILE A CA 1
ATOM 794 C C . ILE A 1 101 ? 8.219 3.998 -6.629 1 82.81 101 ILE A C 1
ATOM 796 O O . ILE A 1 101 ? 8.023 5.211 -6.527 1 82.81 101 ILE A O 1
ATOM 800 N N . LYS A 1 102 ? 9 3.451 -7.68 1 84.31 102 LYS A N 1
ATOM 801 C CA . LYS A 1 102 ? 9.57 4.199 -8.797 1 84.31 102 LYS A CA 1
ATOM 802 C C . LYS A 1 102 ? 8.938 3.777 -10.117 1 84.31 102 LYS A C 1
ATOM 804 O O . LYS A 1 102 ? 9.562 3.061 -10.906 1 84.31 102 LYS A O 1
ATOM 809 N N . PRO A 1 103 ? 7.824 4.398 -10.492 1 85.94 103 PRO A N 1
ATOM 810 C CA . PRO A 1 103 ? 7 3.881 -11.586 1 85.94 103 PRO A CA 1
ATOM 811 C C . PRO A 1 103 ? 7.719 3.908 -12.93 1 85.94 103 PRO A C 1
ATOM 813 O O . PRO A 1 103 ? 7.336 3.188 -13.852 1 85.94 103 PRO A O 1
ATOM 816 N N . THR A 1 104 ? 8.75 4.66 -13.07 1 86.25 104 THR A N 1
ATOM 817 C CA . THR A 1 104 ? 9.477 4.727 -14.336 1 86.25 104 THR A CA 1
ATOM 818 C C . THR A 1 104 ? 10.469 3.576 -14.453 1 86.25 104 THR A C 1
ATOM 820 O O . THR A 1 104 ? 11.008 3.316 -15.531 1 86.25 104 THR A O 1
ATOM 823 N N . GLU A 1 105 ? 10.711 2.914 -13.352 1 91 105 GLU A N 1
ATOM 824 C CA . GLU A 1 105 ? 11.641 1.786 -13.336 1 91 105 GLU A CA 1
ATOM 825 C C . GLU A 1 105 ? 10.922 0.48 -13.672 1 91 105 GLU A C 1
ATOM 827 O O . GLU A 1 105 ? 9.852 0.198 -13.125 1 91 105 GLU A O 1
ATOM 832 N N . GLN A 1 106 ? 11.578 -0.263 -14.539 1 95.25 106 GLN A N 1
ATOM 833 C CA . GLN A 1 106 ? 11.039 -1.576 -14.883 1 95.25 106 GLN A CA 1
ATOM 834 C C . GLN A 1 106 ? 11.766 -2.682 -14.125 1 95.25 106 GLN A C 1
ATOM 836 O O . GLN A 1 106 ? 12.977 -2.613 -13.922 1 95.25 106 GLN A O 1
ATOM 841 N N . LEU A 1 107 ? 10.992 -3.658 -13.68 1 95.56 107 LEU A N 1
ATOM 842 C CA . LEU A 1 107 ? 11.484 -4.809 -12.93 1 95.56 107 LEU A CA 1
ATOM 843 C C . LEU A 1 107 ? 11.07 -6.113 -13.602 1 95.56 107 LEU A C 1
ATOM 845 O O . LEU A 1 107 ? 9.953 -6.223 -14.125 1 95.56 107 LEU A O 1
ATOM 849 N N . GLU A 1 108 ? 11.977 -7.098 -13.57 1 97.06 108 GLU A N 1
ATOM 850 C CA . GLU A 1 108 ? 11.586 -8.461 -13.922 1 97.06 108 GLU A CA 1
ATOM 851 C C . GLU A 1 108 ? 11.008 -9.195 -12.711 1 97.06 108 GLU A C 1
ATOM 853 O O . GLU A 1 108 ? 11.68 -9.352 -11.695 1 97.06 108 GLU A O 1
ATOM 858 N N . VAL A 1 109 ? 9.828 -9.664 -12.859 1 97.75 109 VAL A N 1
ATOM 859 C CA . VAL A 1 109 ? 9.125 -10.289 -11.742 1 97.75 109 VAL A CA 1
ATOM 860 C C . VAL A 1 109 ? 8.961 -11.781 -12.016 1 97.75 109 VAL A C 1
ATOM 862 O O . VAL A 1 109 ? 8.672 -12.188 -13.141 1 97.75 109 VAL A O 1
ATOM 865 N N . LYS A 1 110 ? 9.148 -12.555 -10.93 1 96.69 110 LYS A N 1
ATOM 866 C CA . LYS A 1 110 ? 9.078 -14.008 -11.039 1 96.69 110 LYS A CA 1
ATOM 867 C C . LYS A 1 110 ? 7.781 -14.539 -10.438 1 96.69 110 LYS A C 1
ATOM 869 O O . LYS A 1 110 ? 7.277 -15.586 -10.867 1 96.69 110 LYS A O 1
ATOM 874 N N . TYR A 1 111 ? 7.297 -13.852 -9.438 1 96.88 111 TYR A N 1
ATOM 875 C CA . TYR A 1 111 ? 6.113 -14.281 -8.703 1 96.88 111 TYR A CA 1
ATOM 876 C C . TYR A 1 111 ? 5.066 -13.18 -8.648 1 96.88 111 TYR A C 1
ATOM 878 O O . TYR A 1 111 ? 5.406 -11.992 -8.57 1 96.88 111 TYR A O 1
ATOM 886 N N . LEU A 1 112 ? 3.824 -13.57 -8.719 1 97.81 112 LEU A N 1
ATOM 887 C CA . LEU A 1 112 ? 2.723 -12.656 -8.43 1 97.81 112 LEU A CA 1
ATOM 888 C C . LEU A 1 112 ? 1.889 -13.164 -7.258 1 97.81 112 LEU A C 1
ATOM 890 O O . LEU A 1 112 ? 1.634 -14.367 -7.145 1 97.81 112 LEU A O 1
ATOM 894 N N . PHE A 1 113 ? 1.54 -12.297 -6.453 1 96.94 113 PHE A N 1
ATOM 895 C CA . PHE A 1 113 ? 0.498 -12.492 -5.453 1 96.94 113 PHE A CA 1
ATOM 896 C C . PHE A 1 113 ? -0.698 -11.586 -5.73 1 96.94 113 PHE A C 1
ATOM 898 O O . PHE A 1 113 ? -0.696 -10.414 -5.359 1 96.94 113 PHE A O 1
ATOM 905 N N . VAL A 1 114 ? -1.689 -12.156 -6.328 1 97.31 114 VAL A N 1
ATOM 906 C CA . VAL A 1 114 ? -2.848 -11.367 -6.738 1 97.31 114 VAL A CA 1
ATOM 907 C C . VAL A 1 114 ? -3.861 -11.305 -5.594 1 97.31 114 VAL A C 1
ATOM 909 O O . VAL A 1 114 ? -4.375 -12.344 -5.16 1 97.31 114 VAL A O 1
ATOM 912 N N . ILE A 1 115 ? -4.152 -10.18 -5.156 1 94.5 115 ILE A N 1
ATOM 913 C CA . ILE A 1 115 ? -5.082 -10 -4.047 1 94.5 115 ILE A CA 1
ATOM 914 C C . ILE A 1 115 ? -6.488 -9.742 -4.59 1 94.5 115 ILE A C 1
ATOM 916 O O . ILE A 1 115 ? -6.684 -8.836 -5.406 1 94.5 115 ILE A O 1
ATOM 920 N N . VAL A 1 116 ? -7.383 -10.578 -4.238 1 94.88 116 VAL A N 1
ATOM 921 C CA . VAL A 1 116 ? -8.812 -10.391 -4.434 1 94.88 116 VAL A CA 1
ATOM 922 C C . VAL A 1 116 ? -9.477 -10.039 -3.105 1 94.88 116 VAL A C 1
ATOM 924 O O . VAL A 1 116 ? -9.406 -10.805 -2.145 1 94.88 116 VAL A O 1
ATOM 927 N N . ASN A 1 117 ? -10.07 -8.891 -3.084 1 90.88 117 ASN A N 1
ATOM 928 C CA . ASN A 1 117 ? -10.688 -8.43 -1.845 1 90.88 117 ASN A CA 1
ATOM 929 C C . ASN A 1 117 ? -11.953 -7.625 -2.113 1 90.88 117 ASN A C 1
ATOM 931 O O . ASN A 1 117 ? -11.891 -6.535 -2.691 1 90.88 117 ASN A O 1
ATOM 935 N N . ASN A 1 118 ? -13.055 -8.109 -1.599 1 88.5 118 ASN A N 1
ATOM 936 C CA . ASN A 1 118 ? -14.336 -7.461 -1.857 1 88.5 118 ASN A CA 1
ATOM 937 C C . ASN A 1 118 ? -14.703 -6.469 -0.758 1 88.5 118 ASN A C 1
ATOM 939 O O . ASN A 1 118 ? -15.711 -5.77 -0.852 1 88.5 118 ASN A O 1
ATOM 943 N N . ASP A 1 119 ? -14.031 -6.406 0.411 1 74.81 119 ASP A N 1
ATOM 944 C CA . ASP A 1 119 ? -14.383 -5.586 1.565 1 74.81 119 ASP A CA 1
ATOM 945 C C . ASP A 1 119 ? -13.469 -4.367 1.676 1 74.81 119 ASP A C 1
ATOM 947 O O . ASP A 1 119 ? -13.781 -3.412 2.387 1 74.81 119 ASP A O 1
ATOM 951 N N . GLY A 1 120 ? -12.75 -3.947 0.81 1 62.75 120 GLY A N 1
ATOM 952 C CA . GLY A 1 120 ? -11.859 -2.797 0.757 1 62.75 120 GLY A CA 1
ATOM 953 C C . GLY A 1 120 ? -11.102 -2.572 2.047 1 62.75 120 GLY A C 1
ATOM 954 O O . GLY A 1 120 ? -9.977 -2.061 2.029 1 62.75 120 GLY A O 1
ATOM 955 N N . GLY A 1 121 ? -11.711 -2.742 3.281 1 61.06 121 GLY A N 1
ATOM 956 C CA . GLY A 1 121 ? -11.094 -2.43 4.562 1 61.06 121 GLY A CA 1
ATOM 957 C C . GLY A 1 121 ? -9.922 -3.326 4.891 1 61.06 121 GLY A C 1
ATOM 958 O O . GLY A 1 121 ? -8.977 -2.902 5.566 1 61.06 121 GLY A O 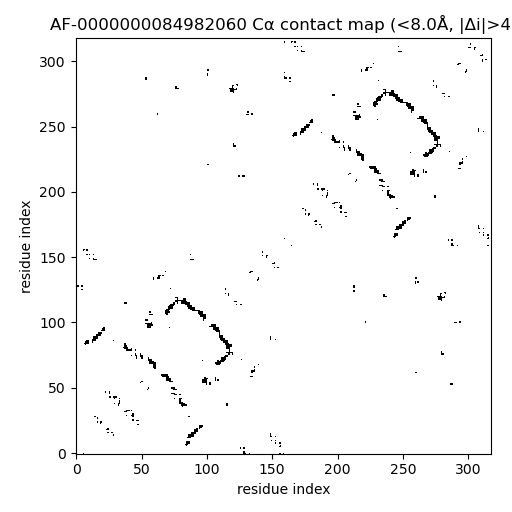1
ATOM 959 N N . ASN A 1 122 ? -9.75 -4.418 4.285 1 65.06 122 ASN A N 1
ATOM 960 C CA . ASN A 1 122 ? -8.727 -5.359 4.734 1 65.06 122 ASN A CA 1
ATOM 961 C C . ASN A 1 122 ? -7.629 -5.539 3.693 1 65.06 122 ASN A C 1
ATOM 963 O O . ASN A 1 122 ? -6.629 -6.211 3.951 1 65.06 122 ASN A O 1
ATOM 967 N N . GLN A 1 123 ? -7.645 -4.715 2.748 1 74 123 GLN A N 1
ATOM 968 C CA . GLN A 1 123 ? -6.668 -4.938 1.688 1 74 123 GLN A CA 1
ATOM 969 C C . GLN A 1 123 ? -5.262 -4.547 2.143 1 74 123 GLN A C 1
ATOM 971 O O . GLN A 1 123 ? -4.305 -5.285 1.914 1 74 123 GLN A O 1
ATOM 976 N N . THR A 1 124 ? -5.281 -3.426 2.781 1 73.56 124 THR A N 1
ATOM 977 C CA . THR A 1 124 ? -3.994 -2.9 3.23 1 73.56 124 THR A CA 1
ATOM 978 C C . THR A 1 124 ? -3.312 -3.879 4.184 1 73.56 124 THR A C 1
ATOM 980 O O . THR A 1 124 ? -2.092 -4.047 4.137 1 73.56 124 THR A O 1
ATOM 983 N N . ASN A 1 125 ? -4.133 -4.598 4.957 1 80.94 125 ASN A N 1
ATOM 984 C CA . ASN A 1 125 ? -3.559 -5.574 5.879 1 80.94 125 ASN A CA 1
ATOM 985 C C . ASN A 1 125 ? -2.98 -6.773 5.133 1 80.94 125 ASN A C 1
ATOM 987 O O . ASN A 1 125 ? -1.912 -7.273 5.488 1 80.94 125 ASN A O 1
ATOM 991 N N . ILE A 1 126 ? -3.695 -7.121 4.098 1 87.31 126 ILE A N 1
ATOM 992 C CA . ILE A 1 126 ? -3.203 -8.234 3.291 1 87.31 126 ILE A CA 1
ATOM 993 C C . ILE A 1 126 ? -1.89 -7.84 2.617 1 87.31 126 ILE A C 1
ATOM 995 O O . ILE A 1 126 ? -0.911 -8.586 2.668 1 87.31 126 ILE A O 1
ATOM 999 N N . LEU A 1 127 ? -1.913 -6.66 2.051 1 86.88 127 LEU A N 1
ATOM 1000 C CA . LEU A 1 127 ? -0.718 -6.141 1.395 1 86.88 127 LEU A CA 1
ATOM 1001 C C . LEU A 1 127 ? 0.445 -6.047 2.377 1 86.88 127 LEU 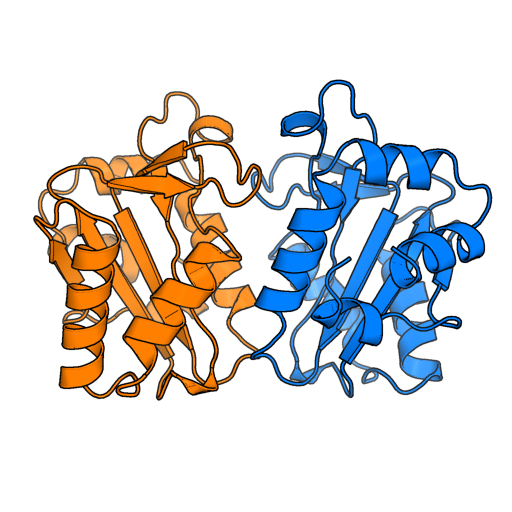A C 1
ATOM 1003 O O . LEU A 1 127 ? 1.551 -6.504 2.082 1 86.88 127 LEU A O 1
ATOM 1007 N N . SER A 1 128 ? 0.187 -5.504 3.5 1 85.19 128 SER A N 1
ATOM 1008 C CA . SER A 1 128 ? 1.229 -5.328 4.508 1 85.19 128 SER A CA 1
ATOM 1009 C C . SER A 1 128 ? 1.777 -6.668 4.98 1 85.19 128 SER A C 1
ATOM 1011 O O . SER A 1 128 ? 2.984 -6.812 5.188 1 85.19 128 SER A O 1
ATOM 1013 N N . ASN A 1 129 ? 0.896 -7.594 5.168 1 87.69 129 ASN A N 1
ATOM 1014 C CA . ASN A 1 129 ? 1.325 -8.93 5.574 1 87.69 129 ASN A CA 1
ATOM 1015 C C . ASN A 1 129 ? 2.176 -9.594 4.496 1 87.69 129 ASN A C 1
ATOM 1017 O O . ASN A 1 129 ? 3.182 -10.242 4.801 1 87.69 129 ASN A O 1
ATOM 1021 N N . LEU A 1 130 ? 1.772 -9.422 3.32 1 91.06 130 LEU A N 1
ATOM 1022 C CA . LEU A 1 130 ? 2.549 -9.969 2.213 1 91.06 130 LEU A CA 1
ATOM 1023 C C . LEU A 1 130 ? 3.932 -9.328 2.15 1 91.06 130 LEU A C 1
ATOM 1025 O O . LEU A 1 130 ? 4.938 -10.023 1.997 1 91.06 130 LEU A O 1
ATOM 1029 N N . MET A 1 131 ? 3.932 -8.062 2.266 1 87.81 131 MET A N 1
ATOM 1030 C CA . MET A 1 131 ? 5.195 -7.336 2.217 1 87.81 131 MET A CA 1
ATOM 1031 C C . MET A 1 131 ? 6.129 -7.793 3.33 1 87.81 131 MET A C 1
ATOM 1033 O O . MET A 1 131 ? 7.32 -8.016 3.098 1 87.81 131 MET A O 1
ATOM 1037 N N . ASP A 1 132 ? 5.562 -7.906 4.477 1 86.38 132 ASP A N 1
ATOM 1038 C CA . ASP A 1 132 ? 6.336 -8.383 5.621 1 86.38 132 ASP A CA 1
ATOM 1039 C C . ASP A 1 132 ? 6.93 -9.758 5.344 1 86.38 132 ASP A C 1
ATOM 1041 O O . ASP A 1 132 ? 8.078 -10.031 5.715 1 86.38 132 ASP A O 1
ATOM 1045 N N . PHE A 1 133 ? 6.203 -10.633 4.746 1 89.81 133 PHE A N 1
ATOM 1046 C CA . PHE A 1 133 ? 6.633 -11.984 4.402 1 89.81 133 PHE A CA 1
ATOM 1047 C C . PHE A 1 133 ? 7.707 -11.945 3.32 1 89.81 133 PHE A C 1
ATOM 1049 O O . PHE A 1 133 ? 8.727 -12.625 3.434 1 89.81 133 PHE A O 1
ATOM 1056 N N . LEU A 1 134 ? 7.523 -11.133 2.332 1 91.94 134 LEU A N 1
ATOM 1057 C CA . LEU A 1 134 ? 8.328 -11.164 1.113 1 91.94 134 LEU A CA 1
ATOM 1058 C C . LEU A 1 134 ? 9.656 -10.461 1.32 1 91.94 134 LEU A C 1
ATOM 1060 O O . LEU A 1 134 ? 10.594 -10.641 0.539 1 91.94 134 LEU A O 1
ATOM 1064 N N . THR A 1 135 ? 9.719 -9.68 2.273 1 88.94 135 THR A N 1
ATOM 1065 C CA . THR A 1 135 ? 10.945 -8.93 2.492 1 88.94 135 THR A CA 1
ATOM 1066 C C . THR A 1 135 ? 11.898 -9.703 3.4 1 88.94 135 THR A C 1
ATOM 1068 O O . THR A 1 135 ? 12.961 -9.188 3.773 1 88.94 135 THR A O 1
ATOM 1071 N N . LYS A 1 136 ? 11.555 -10.898 3.791 1 88.94 136 LYS A N 1
ATOM 1072 C CA . LYS A 1 136 ? 12.453 -11.781 4.535 1 88.94 136 LYS A CA 1
ATOM 1073 C C . LYS A 1 136 ? 13.25 -12.68 3.594 1 88.94 136 LYS A C 1
ATOM 1075 O O . LYS A 1 136 ? 12.672 -13.438 2.818 1 88.94 136 LYS A O 1
ATOM 1080 N N . LYS A 1 137 ? 14.5 -12.602 3.764 1 91.56 137 LYS A N 1
ATOM 1081 C CA . LYS A 1 137 ? 15.422 -13.32 2.889 1 91.56 137 LYS A CA 1
ATOM 1082 C C . LYS A 1 137 ? 15.109 -14.812 2.865 1 91.56 137 LYS A C 1
ATOM 1084 O O . LYS A 1 137 ? 15.055 -15.422 1.796 1 91.56 137 LYS A O 1
ATOM 1089 N N . GLU A 1 138 ? 14.875 -15.375 3.984 1 92.25 138 GLU A N 1
ATOM 1090 C CA . GLU A 1 138 ? 14.656 -16.812 4.098 1 92.25 138 GLU A CA 1
ATOM 1091 C C . GLU A 1 138 ? 13.422 -17.25 3.312 1 92.25 138 GLU A C 1
ATOM 1093 O O . GLU A 1 138 ? 13.391 -18.344 2.742 1 92.25 138 GLU A O 1
ATOM 1098 N N . ASN A 1 139 ? 12.406 -16.406 3.309 1 92.56 139 ASN A N 1
ATOM 1099 C CA . ASN A 1 139 ? 11.164 -16.75 2.619 1 92.56 139 ASN A CA 1
ATOM 1100 C C . ASN A 1 139 ? 11.359 -16.781 1.105 1 92.56 139 ASN A C 1
ATOM 1102 O O . ASN A 1 139 ? 10.906 -17.719 0.437 1 92.56 139 ASN A O 1
ATOM 1106 N N . ILE A 1 140 ? 12.039 -15.805 0.548 1 93.19 140 ILE A N 1
ATOM 1107 C CA . ILE A 1 140 ? 12.281 -15.734 -0.89 1 93.19 140 ILE A CA 1
ATOM 1108 C C . ILE A 1 140 ? 13.195 -16.875 -1.32 1 93.19 140 ILE A C 1
ATOM 1110 O O . ILE A 1 140 ? 12.977 -17.5 -2.359 1 93.19 140 ILE A O 1
ATOM 1114 N N . GLU A 1 141 ? 14.172 -17.141 -0.514 1 93.75 141 GLU A N 1
ATOM 1115 C CA . GLU A 1 141 ? 15.078 -18.25 -0.818 1 93.75 141 GLU A CA 1
ATOM 1116 C C . GLU A 1 141 ? 14.328 -19.578 -0.87 1 93.75 141 GLU A C 1
ATOM 1118 O O . GLU A 1 141 ? 14.586 -20.406 -1.745 1 93.75 141 GLU A O 1
ATOM 1123 N N . LYS A 1 142 ? 13.438 -19.75 0.071 1 92.94 142 LYS A N 1
ATOM 1124 C CA . LYS A 1 142 ? 12.641 -20.969 0.101 1 92.94 142 LYS A CA 1
ATOM 1125 C C . LYS A 1 142 ? 11.727 -21.062 -1.12 1 92.94 142 LYS A C 1
ATOM 1127 O O . LYS A 1 142 ? 11.562 -22.125 -1.701 1 92.94 142 LYS A O 1
ATOM 1132 N N . MET A 1 143 ? 11.172 -20 -1.498 1 93.12 143 MET A N 1
ATOM 1133 C CA . MET A 1 143 ? 10.32 -19.984 -2.688 1 93.12 143 MET A CA 1
ATOM 1134 C C . MET A 1 143 ? 11.133 -20.312 -3.938 1 93.12 143 MET A C 1
ATOM 1136 O O . MET A 1 143 ? 10.703 -21.094 -4.781 1 93.12 143 MET A O 1
ATOM 1140 N N . ASP A 1 144 ? 12.281 -19.719 -4.016 1 93.25 144 ASP A N 1
ATOM 1141 C CA . ASP A 1 144 ? 13.148 -19.922 -5.176 1 93.25 144 ASP A CA 1
ATOM 1142 C C . ASP A 1 144 ? 13.609 -21.375 -5.266 1 93.25 144 ASP A C 1
ATOM 1144 O O . ASP A 1 144 ? 13.852 -21.891 -6.363 1 93.25 144 ASP A O 1
ATOM 1148 N N . SER A 1 145 ? 13.719 -21.922 -4.117 1 92.5 145 SER A N 1
ATOM 1149 C CA . SER A 1 145 ? 14.227 -23.297 -4.086 1 92.5 145 SER A CA 1
ATOM 1150 C C . SER A 1 145 ? 13.102 -24.297 -4.242 1 92.5 145 SER A C 1
ATOM 1152 O O . SER A 1 145 ? 13.352 -25.5 -4.391 1 92.5 145 SER A O 1
ATOM 1154 N N . SER A 1 146 ? 11.914 -23.844 -4.137 1 89.62 146 SER A N 1
ATOM 1155 C CA . SER A 1 146 ? 10.766 -24.734 -4.258 1 89.62 146 SER A CA 1
ATOM 1156 C C . SER A 1 146 ? 10.578 -25.203 -5.699 1 89.62 146 SER A C 1
ATOM 1158 O O . SER A 1 146 ? 10.789 -24.422 -6.637 1 89.62 146 SER A O 1
ATOM 1160 N N . GLU A 1 147 ? 10.125 -26.422 -5.824 1 80.81 147 GLU A N 1
ATOM 1161 C CA . GLU A 1 147 ? 10.117 -27.078 -7.129 1 80.81 147 GLU A CA 1
ATOM 1162 C C . GLU A 1 147 ? 8.781 -26.859 -7.84 1 80.81 147 GLU A C 1
ATOM 1164 O O . GLU A 1 147 ? 8.672 -27.109 -9.039 1 80.81 147 GLU A O 1
ATOM 1169 N N . SER A 1 148 ? 7.785 -26.484 -7.016 1 86.69 148 SER A N 1
ATOM 1170 C CA . SER A 1 148 ? 6.465 -26.344 -7.617 1 86.69 148 SER A CA 1
ATOM 1171 C C . SER A 1 148 ? 5.645 -25.266 -6.918 1 86.69 148 SER A C 1
ATOM 1173 O O . SER A 1 148 ? 5.891 -24.953 -5.754 1 86.69 148 SER A O 1
ATOM 1175 N N . PRO A 1 149 ? 4.688 -24.766 -7.738 1 86.81 149 PRO A N 1
ATOM 1176 C CA . PRO A 1 149 ? 3.773 -23.828 -7.094 1 86.81 149 PRO A CA 1
ATOM 1177 C C . PRO A 1 149 ? 3.047 -24.422 -5.895 1 86.81 149 PRO A C 1
ATOM 1179 O O . PRO A 1 149 ? 2.75 -23.719 -4.93 1 86.81 149 PRO A O 1
ATOM 1182 N N . GLU A 1 150 ? 2.855 -25.75 -5.93 1 87.19 150 GLU A N 1
ATOM 1183 C CA . GLU A 1 150 ? 2.195 -26.438 -4.82 1 87.19 150 GLU A CA 1
ATOM 1184 C C . GLU A 1 150 ? 3.078 -26.438 -3.574 1 87.19 150 GLU A C 1
ATOM 1186 O O . GLU A 1 150 ? 2.586 -26.266 -2.457 1 87.19 150 GLU A O 1
ATOM 1191 N N . ALA A 1 151 ? 4.324 -26.609 -3.842 1 89.75 151 ALA A N 1
ATOM 1192 C CA . ALA A 1 151 ? 5.266 -26.578 -2.725 1 89.75 151 ALA A CA 1
ATOM 1193 C C . ALA A 1 151 ? 5.332 -25.172 -2.109 1 89.75 151 ALA A C 1
ATOM 1195 O O . ALA A 1 151 ? 5.422 -25.031 -0.887 1 89.75 151 ALA A O 1
ATOM 1196 N N . ILE A 1 152 ? 5.277 -24.219 -2.961 1 88.5 152 ILE A N 1
ATOM 1197 C CA . ILE A 1 152 ? 5.301 -22.844 -2.479 1 88.5 152 ILE A CA 1
ATOM 1198 C C . ILE A 1 152 ? 4.031 -22.562 -1.684 1 88.5 152 ILE A C 1
ATOM 1200 O O . ILE A 1 152 ? 4.086 -21.938 -0.618 1 88.5 152 ILE A O 1
ATOM 1204 N N . PHE A 1 153 ? 2.967 -23.047 -2.203 1 88.38 153 PHE A N 1
ATOM 1205 C CA . PHE A 1 153 ? 1.704 -22.891 -1.492 1 88.38 153 PHE A CA 1
ATOM 1206 C C . PHE A 1 153 ? 1.792 -23.484 -0.093 1 88.38 153 PHE A C 1
ATOM 1208 O O . PHE A 1 153 ? 1.35 -22.875 0.879 1 88.38 153 PHE A O 1
ATOM 1215 N N . GLN A 1 154 ? 2.324 -24.656 -0.017 1 87.94 154 GLN A N 1
ATOM 1216 C CA . GLN A 1 154 ? 2.479 -25.328 1.273 1 87.94 154 GLN A CA 1
ATOM 1217 C C . GLN A 1 154 ? 3.354 -24.5 2.215 1 87.94 154 GLN A C 1
ATOM 1219 O O . GLN A 1 154 ? 3.051 -24.375 3.402 1 87.94 154 GLN A O 1
ATOM 1224 N N . PHE A 1 155 ? 4.32 -23.969 1.588 1 89 155 PHE A N 1
ATOM 1225 C CA . PHE A 1 155 ? 5.223 -23.125 2.363 1 89 155 PHE A CA 1
ATOM 1226 C C . PHE A 1 155 ? 4.5 -21.891 2.887 1 89 155 PHE A C 1
ATOM 1228 O O . PHE A 1 155 ? 4.645 -21.531 4.055 1 89 155 PHE A O 1
ATOM 1235 N N . LEU A 1 156 ? 3.627 -21.312 2.062 1 88 156 LEU A N 1
ATOM 1236 C CA . LEU A 1 156 ? 2.898 -20.094 2.398 1 88 156 LEU A CA 1
ATOM 1237 C C . LEU A 1 156 ? 1.849 -20.375 3.473 1 88 156 LEU A C 1
ATOM 1239 O O . LEU A 1 156 ? 1.516 -19.484 4.262 1 88 156 LEU A O 1
ATOM 1243 N N . THR A 1 157 ? 1.347 -21.547 3.527 1 87.06 157 THR A N 1
ATOM 1244 C CA . THR A 1 157 ? 0.216 -21.844 4.398 1 87.06 157 THR A CA 1
ATOM 1245 C C . THR A 1 157 ? 0.677 -22.609 5.645 1 87.06 157 THR A C 1
ATOM 1247 O O . THR A 1 157 ? -0.084 -22.75 6.602 1 87.06 157 THR A O 1
ATOM 1250 N N . GLU A 1 158 ? 1.78 -23.219 5.66 1 77.19 158 GLU A N 1
ATOM 1251 C CA . GLU A 1 158 ? 2.281 -23.969 6.801 1 77.19 158 GLU A CA 1
ATOM 1252 C C . GLU A 1 158 ? 3.188 -23.109 7.68 1 77.19 158 GLU A C 1
ATOM 1254 O O . GLU A 1 158 ? 3.348 -23.391 8.867 1 77.19 158 GLU A O 1
ATOM 1259 N N . GLU A 1 159 ? 3.766 -22.109 7.191 1 64.06 159 GLU A N 1
ATOM 1260 C CA . GLU A 1 159 ? 4.617 -21.25 8.008 1 64.06 159 GLU A CA 1
ATOM 1261 C C . GLU A 1 159 ? 3.793 -20.188 8.719 1 64.06 159 GLU A C 1
ATOM 1263 O O . GLU A 1 159 ? 2.758 -19.75 8.211 1 64.06 159 GLU A O 1
ATOM 1268 N N . MET B 1 1 ? -2.023 16.875 -7.848 1 73.44 1 MET B N 1
ATOM 1269 C CA . MET B 1 1 ? -2.502 15.539 -7.477 1 73.44 1 MET B CA 1
ATOM 1270 C C . MET B 1 1 ? -3.703 15.141 -8.32 1 73.44 1 MET B C 1
ATOM 1272 O O . MET B 1 1 ? -4.438 16 -8.812 1 73.44 1 MET B O 1
ATOM 1276 N N . SER B 1 2 ? -3.807 13.836 -8.453 1 70.12 2 SER B N 1
ATOM 1277 C CA . SER B 1 2 ? -4.953 13.406 -9.25 1 70.12 2 SER B CA 1
ATOM 1278 C C . SER B 1 2 ? -6.258 13.953 -8.68 1 70.12 2 SER B C 1
ATOM 1280 O O . SER B 1 2 ? -6.379 14.133 -7.461 1 70.12 2 SER B O 1
ATOM 1282 N N . GLU B 1 3 ? -7.102 14.281 -9.523 1 69.19 3 GLU B N 1
ATOM 1283 C CA . GLU B 1 3 ? -8.398 14.828 -9.125 1 69.19 3 GLU B CA 1
ATOM 1284 C C . GLU B 1 3 ? -9.109 13.898 -8.148 1 69.19 3 GLU B C 1
ATOM 1286 O O . GLU B 1 3 ? -9.828 14.352 -7.262 1 69.19 3 GLU B O 1
ATOM 1291 N N . GLY B 1 4 ? -8.742 12.703 -8.25 1 72.12 4 GLY B N 1
ATOM 1292 C CA . GLY B 1 4 ? -9.438 11.711 -7.449 1 72.12 4 GLY B CA 1
ATOM 1293 C C . GLY B 1 4 ? -9.07 11.773 -5.977 1 72.12 4 GLY B C 1
ATOM 1294 O O . GLY B 1 4 ? -9.898 11.469 -5.113 1 72.12 4 GLY B O 1
ATOM 1295 N N . ILE B 1 5 ? -7.926 12.297 -5.688 1 82.69 5 ILE B N 1
ATOM 1296 C CA . ILE B 1 5 ? -7.531 12.297 -4.281 1 82.69 5 ILE B CA 1
ATOM 1297 C C . ILE B 1 5 ? -7.672 13.703 -3.707 1 82.69 5 ILE B C 1
ATOM 1299 O O . ILE B 1 5 ? -7.809 13.875 -2.492 1 82.69 5 ILE B O 1
ATOM 1303 N N . LYS B 1 6 ? -7.73 14.672 -4.488 1 88.56 6 LYS B N 1
ATOM 1304 C CA . LYS B 1 6 ? -7.789 16.062 -4.035 1 88.56 6 LYS B CA 1
ATOM 1305 C C . LYS B 1 6 ? -9.031 16.312 -3.178 1 88.56 6 LYS B C 1
ATOM 1307 O O . LYS B 1 6 ? -8.984 17.094 -2.229 1 88.56 6 LYS B O 1
ATOM 1312 N N . GLN B 1 7 ? -10.055 15.602 -3.488 1 88.88 7 GLN B N 1
ATOM 1313 C CA . GLN B 1 7 ? -11.328 15.812 -2.807 1 88.88 7 GLN B CA 1
ATOM 1314 C C . GLN B 1 7 ? -11.242 15.383 -1.345 1 88.88 7 GLN B C 1
ATOM 1316 O O . GLN B 1 7 ? -12.086 15.773 -0.531 1 88.88 7 GLN B O 1
ATOM 1321 N N . PHE B 1 8 ? -10.227 14.672 -1.031 1 92 8 PHE B N 1
ATOM 1322 C CA . PHE B 1 8 ? -10.141 14.133 0.321 1 92 8 PHE B CA 1
ATOM 1323 C C . PHE B 1 8 ? -9.359 15.078 1.228 1 92 8 PHE B C 1
ATOM 1325 O O . PHE B 1 8 ? -9.312 14.883 2.443 1 92 8 PHE B O 1
ATOM 1332 N N . PHE B 1 9 ? -8.758 16.078 0.616 1 94 9 PHE B N 1
ATOM 1333 C CA . PHE B 1 9 ? -8.078 17.094 1.399 1 94 9 PHE B CA 1
ATOM 1334 C C . PHE B 1 9 ? -9.039 18.203 1.791 1 94 9 PHE B C 1
ATOM 1336 O O . PHE B 1 9 ? -9.812 18.688 0.961 1 94 9 PHE B O 1
ATOM 1343 N N . LYS B 1 10 ? -9.023 18.547 3.055 1 94.06 10 LYS B N 1
ATOM 1344 C CA . LYS B 1 10 ? -9.844 19.641 3.568 1 94.06 10 LYS B CA 1
ATOM 1345 C C . LYS B 1 10 ? -8.977 20.719 4.234 1 94.06 10 LYS B C 1
ATOM 1347 O O . LYS B 1 10 ? -7.996 20.391 4.906 1 94.06 10 LYS B O 1
ATOM 1352 N N . GLU B 1 11 ? -9.438 21.969 4.16 1 90.31 11 GLU B N 1
ATOM 1353 C CA . GLU B 1 11 ? -8.664 23.094 4.652 1 90.31 11 GLU B CA 1
ATOM 1354 C C . GLU B 1 11 ? -8.461 23.016 6.16 1 90.31 11 GLU B C 1
ATOM 1356 O O . GLU B 1 11 ? -7.43 23.453 6.68 1 90.31 11 GLU B O 1
ATOM 1361 N N . ASP B 1 12 ? -9.398 22.516 6.77 1 93 12 ASP B N 1
ATOM 1362 C CA . ASP B 1 12 ? -9.312 22.5 8.227 1 93 12 ASP B CA 1
ATOM 1363 C C . ASP B 1 12 ? -8.648 21.219 8.727 1 93 12 ASP B C 1
ATOM 1365 O O . ASP B 1 12 ? -8.641 20.953 9.93 1 93 12 ASP B O 1
ATOM 1369 N N . LEU B 1 13 ? -8.133 20.375 7.801 1 96 13 LEU B N 1
ATOM 1370 C CA . LEU B 1 13 ? -7.426 19.156 8.164 1 96 13 LEU B CA 1
ATOM 1371 C C . LEU B 1 13 ? -5.934 19.281 7.871 1 96 13 LEU B C 1
ATOM 1373 O O . LEU B 1 13 ? -5.383 18.484 7.113 1 96 13 LEU B O 1
ATOM 1377 N N . VAL B 1 14 ? -5.461 20.25 8.398 1 95.62 14 VAL B N 1
ATOM 1378 C CA . VAL B 1 14 ? -4.031 20.547 8.383 1 95.62 14 VAL B CA 1
ATOM 1379 C C . VAL B 1 14 ? -3.547 20.828 9.805 1 95.62 14 VAL B C 1
ATOM 1381 O O . VAL B 1 14 ? -4.18 21.594 10.547 1 95.62 14 VAL B O 1
ATOM 1384 N N . LEU B 1 15 ? -2.465 20.188 10.164 1 95.62 15 LEU B N 1
ATOM 1385 C CA . LEU B 1 15 ? -1.985 20.297 11.539 1 95.62 15 LEU B CA 1
ATOM 1386 C C . LEU B 1 15 ? -0.479 20.531 11.578 1 95.62 15 LEU B C 1
ATOM 1388 O O . LEU B 1 15 ? 0.27 19.891 10.836 1 95.62 15 LEU B O 1
ATOM 1392 N N . GLN B 1 16 ? -0.066 21.484 12.297 1 96 16 GLN B N 1
ATOM 1393 C CA . GLN B 1 16 ? 1.331 21.609 12.695 1 96 16 GLN B CA 1
ATOM 1394 C C . GLN B 1 16 ? 1.548 21.031 14.094 1 96 16 GLN B C 1
ATOM 1396 O O . GLN B 1 16 ? 0.864 21.422 15.047 1 96 16 GLN B O 1
ATOM 1401 N N . SER B 1 17 ? 2.447 20.141 14.18 1 97.5 17 SER B N 1
ATOM 1402 C CA . SER B 1 17 ? 2.605 19.453 15.461 1 97.5 17 SER B CA 1
ATOM 1403 C C . SER B 1 17 ? 4.02 19.625 16 1 97.5 17 SER B C 1
ATOM 1405 O O . SER B 1 17 ? 4.992 19.547 15.258 1 97.5 17 SER B O 1
ATOM 1407 N N . SER B 1 18 ? 4.086 19.875 17.25 1 97.19 18 SER B N 1
ATOM 1408 C CA . SER B 1 18 ? 5.363 19.938 17.953 1 97.19 18 SER B CA 1
ATOM 1409 C C . SER B 1 18 ? 5.59 18.688 18.797 1 97.19 18 SER B C 1
ATOM 1411 O O . SER B 1 18 ? 6.422 18.688 19.703 1 97.19 18 SER B O 1
ATOM 1413 N N . ALA B 1 19 ? 4.785 17.672 18.484 1 97.38 19 ALA B N 1
ATOM 1414 C CA . ALA B 1 19 ? 4.918 16.422 19.234 1 97.38 19 ALA B CA 1
ATOM 1415 C C . ALA B 1 19 ? 6.348 15.898 19.156 1 97.38 19 ALA B C 1
ATOM 1417 O O . ALA B 1 19 ? 7.039 16.078 18.156 1 97.38 19 ALA B O 1
ATOM 1418 N N . SER B 1 20 ? 6.746 15.203 20.25 1 96.81 20 SER B N 1
ATOM 1419 C CA . SER B 1 20 ? 8.102 14.672 20.297 1 96.81 20 SER B CA 1
ATOM 1420 C C . SER B 1 20 ? 8.117 13.156 20.141 1 96.81 20 SER B C 1
ATOM 1422 O O . SER B 1 20 ? 9.18 12.547 20.016 1 96.81 20 SER B O 1
ATOM 1424 N N . THR B 1 21 ? 6.926 12.586 20.203 1 97.12 21 THR B N 1
ATOM 1425 C CA . THR B 1 21 ? 6.844 11.141 20 1 97.12 21 THR B CA 1
ATOM 1426 C C . THR B 1 21 ? 5.758 10.797 18.984 1 97.12 21 THR B C 1
ATOM 1428 O O . THR B 1 21 ? 4.844 11.594 18.75 1 97.12 21 THR B O 1
ATOM 1431 N N . LYS B 1 22 ? 5.922 9.68 18.406 1 96.44 22 LYS B N 1
ATOM 1432 C CA . LYS B 1 22 ? 4.926 9.148 17.484 1 96.44 22 LYS B CA 1
ATOM 1433 C C . LYS B 1 22 ? 3.562 9.023 18.156 1 96.44 22 LYS B C 1
ATOM 1435 O O . LYS B 1 22 ? 2.535 9.352 17.562 1 96.44 22 LYS B O 1
ATOM 1440 N N . GLU B 1 23 ? 3.551 8.531 19.344 1 97.56 23 GLU B N 1
ATOM 1441 C CA . GLU B 1 23 ? 2.318 8.375 20.109 1 97.56 23 GLU B CA 1
ATOM 1442 C C . GLU B 1 23 ? 1.606 9.711 20.297 1 97.56 23 GLU B C 1
ATOM 1444 O O . GLU B 1 23 ? 0.389 9.805 20.125 1 97.56 23 GLU B O 1
ATOM 1449 N N . ASP B 1 24 ? 2.389 10.711 20.609 1 98.19 24 ASP B N 1
ATOM 1450 C CA . ASP B 1 24 ? 1.813 12.023 20.859 1 98.19 24 ASP B CA 1
ATOM 1451 C C . ASP B 1 24 ? 1.191 12.609 19.594 1 98.19 24 ASP B C 1
ATOM 1453 O O . ASP B 1 24 ? 0.111 13.203 19.641 1 98.19 24 ASP B O 1
ATOM 1457 N N . VAL B 1 25 ? 1.858 12.477 18.516 1 98.31 25 VAL B N 1
ATOM 1458 C CA . VAL B 1 25 ? 1.311 13.047 17.281 1 98.31 25 VAL B CA 1
ATOM 1459 C C . VAL B 1 25 ? 0.054 12.273 16.875 1 98.31 25 VAL B C 1
ATOM 1461 O O . VAL B 1 25 ? -0.905 12.867 16.375 1 98.31 25 VAL B O 1
ATOM 1464 N N . PHE B 1 26 ? 0.003 10.938 17.094 1 98.56 26 PHE B N 1
ATOM 1465 C CA . PHE B 1 26 ? -1.183 10.148 16.766 1 98.56 26 PHE B CA 1
ATOM 1466 C C . PHE B 1 26 ? -2.354 10.555 17.656 1 98.56 26 PHE B C 1
ATOM 1468 O O . PHE B 1 26 ? -3.504 10.555 17.219 1 98.56 26 PHE B O 1
ATOM 1475 N N . LYS B 1 27 ? -2.033 10.875 18.891 1 98.38 27 LYS B N 1
ATOM 1476 C CA . LYS B 1 27 ? -3.078 11.367 19.781 1 98.38 27 LYS B CA 1
ATOM 1477 C C . LYS B 1 27 ? -3.645 12.695 19.297 1 98.38 27 LYS B C 1
ATOM 1479 O O . LYS B 1 27 ? -4.863 12.883 19.266 1 98.38 27 LYS B O 1
ATOM 1484 N N . GLU B 1 28 ? -2.734 13.609 18.906 1 98.56 28 GLU B N 1
ATOM 1485 C CA . GLU B 1 28 ? -3.17 14.891 18.359 1 98.56 28 GLU B CA 1
ATOM 1486 C C . GLU B 1 28 ? -4.059 14.688 17.125 1 98.56 28 GLU B C 1
ATOM 1488 O O . GLU B 1 28 ? -5.113 15.312 17.016 1 98.56 28 GLU B O 1
ATOM 1493 N N . VAL B 1 29 ? -3.625 13.867 16.281 1 98.5 29 VAL B N 1
ATOM 1494 C CA . VAL B 1 29 ? -4.332 13.547 15.039 1 98.5 29 VAL B CA 1
ATOM 1495 C C . VAL B 1 29 ? -5.703 12.961 15.367 1 98.5 29 VAL B C 1
ATOM 1497 O O . VAL B 1 29 ? -6.723 13.414 14.844 1 98.5 29 VAL B O 1
ATOM 1500 N N . GLY B 1 30 ? -5.668 11.945 16.203 1 98.44 30 GLY B N 1
ATOM 1501 C CA . GLY B 1 30 ? -6.914 11.305 16.578 1 98.44 30 GLY B CA 1
ATOM 1502 C C . GLY B 1 30 ? -7.91 12.25 17.219 1 98.44 30 GLY B C 1
ATOM 1503 O O . GLY B 1 30 ? -9.102 12.211 16.906 1 98.44 30 GLY B O 1
ATOM 1504 N N . GLU B 1 31 ? -7.438 13.078 18.125 1 98.38 31 GLU B N 1
ATOM 1505 C CA . GLU B 1 31 ? -8.297 14.047 18.812 1 98.38 31 GLU B CA 1
ATOM 1506 C C . GLU B 1 31 ? -8.906 15.031 17.812 1 98.38 31 GLU B C 1
ATOM 1508 O O . GLU B 1 31 ? -10.102 15.328 17.875 1 98.38 31 GLU B O 1
ATOM 1513 N N . LEU B 1 32 ? -8.094 15.547 16.891 1 98.19 32 LEU B N 1
ATOM 1514 C CA . LEU B 1 32 ? -8.57 16.484 15.891 1 98.19 32 LEU B CA 1
ATOM 1515 C C . LEU B 1 32 ? -9.641 15.852 15.008 1 98.19 32 LEU B C 1
ATOM 1517 O O . LEU B 1 32 ? -10.719 16.422 14.828 1 98.19 32 LEU B O 1
ATOM 1521 N N . LEU B 1 33 ? -9.375 14.695 14.492 1 98.56 33 LEU B N 1
ATOM 1522 C CA . LEU B 1 33 ? -10.281 14 13.586 1 98.56 33 LEU B CA 1
ATOM 1523 C C . LEU B 1 33 ? -11.57 13.602 14.305 1 98.56 33 LEU B C 1
ATOM 1525 O O . LEU B 1 33 ? -12.656 13.664 13.727 1 98.56 33 LEU B O 1
ATOM 1529 N N . TYR B 1 34 ? -11.398 13.164 15.586 1 98.62 34 TYR B N 1
ATOM 1530 C CA . TYR B 1 34 ? -12.562 12.789 16.375 1 98.62 34 TYR B CA 1
ATOM 1531 C C . TYR B 1 34 ? -13.453 14 16.641 1 98.62 34 TYR B C 1
ATOM 1533 O O . TYR B 1 34 ? -14.672 13.922 16.484 1 98.62 34 TYR B O 1
ATOM 1541 N N . SER B 1 35 ? -12.844 15.062 17.047 1 98.31 35 SER B N 1
ATOM 1542 C CA . SER B 1 35 ? -13.586 16.281 17.375 1 98.31 35 SER B CA 1
ATOM 1543 C C . SER B 1 35 ? -14.359 16.781 16.156 1 98.31 35 SER B C 1
ATOM 1545 O O . SER B 1 35 ? -15.414 17.406 16.297 1 98.31 35 SER B O 1
ATOM 1547 N N . LYS B 1 36 ? -13.875 16.5 14.953 1 97.88 36 LYS B N 1
ATOM 1548 C CA . LYS B 1 36 ? -14.492 16.984 13.719 1 97.88 36 LYS B CA 1
ATOM 1549 C C . LYS B 1 36 ? -15.453 15.938 13.148 1 97.88 36 LYS B C 1
ATOM 1551 O O . LYS B 1 36 ? -16.109 16.172 12.141 1 97.88 36 LYS B O 1
ATOM 1556 N N . GLY B 1 37 ? -15.477 14.789 13.766 1 98.19 37 GLY B N 1
ATOM 1557 C CA . GLY B 1 37 ? -16.484 13.789 13.43 1 98.19 37 GLY B CA 1
ATOM 1558 C C . GLY B 1 37 ? -16.062 12.875 12.297 1 98.19 37 GLY B C 1
ATOM 1559 O O . GLY B 1 37 ? -16.906 12.234 11.664 1 98.19 37 GLY B O 1
ATOM 1560 N N . TYR B 1 38 ? -14.781 12.773 12.023 1 98 38 TYR B N 1
ATOM 1561 C CA . TYR B 1 38 ? -14.312 11.977 10.898 1 98 38 TYR B CA 1
ATOM 1562 C C . TYR B 1 38 ? -14 10.547 11.328 1 98 38 TYR B C 1
ATOM 1564 O O . TYR B 1 38 ? -13.875 9.656 10.484 1 98 38 TYR B O 1
ATOM 1572 N N . VAL B 1 39 ? -13.852 10.336 12.625 1 98.19 39 VAL B N 1
ATOM 1573 C CA . VAL B 1 39 ? -13.43 9.016 13.094 1 98.19 39 VAL B CA 1
ATOM 1574 C C . VAL B 1 39 ? -14.141 8.688 14.406 1 98.19 39 VAL B C 1
ATOM 1576 O O . VAL B 1 39 ? -14.742 9.562 15.031 1 98.19 39 VAL B O 1
ATOM 1579 N N . LYS B 1 40 ? -14.078 7.426 14.766 1 98.5 40 LYS B N 1
ATOM 1580 C CA . LYS B 1 40 ? -14.586 6.965 16.062 1 98.5 40 LYS B CA 1
ATOM 1581 C C . LYS B 1 40 ? -13.547 7.172 17.156 1 98.5 40 LYS B C 1
ATOM 1583 O O . LYS B 1 40 ? -12.383 7.453 16.875 1 98.5 40 LYS B O 1
ATOM 1588 N N . GLU B 1 41 ? -14.031 7.051 18.359 1 98.19 41 GLU B N 1
ATOM 1589 C CA . GLU B 1 41 ? -13.164 7.203 19.531 1 98.19 41 GLU B CA 1
ATOM 1590 C C . GLU B 1 41 ? -12.023 6.195 19.5 1 98.19 41 GLU B C 1
ATOM 1592 O O . GLU B 1 41 ? -10.93 6.469 20 1 98.19 41 GLU B O 1
ATOM 1597 N N . SER B 1 42 ? -12.211 5.086 18.859 1 98.19 42 SER B N 1
ATOM 1598 C CA . SER B 1 42 ? -11.25 3.994 18.828 1 98.19 42 SER B CA 1
ATOM 1599 C C . SER B 1 42 ? -10.164 4.246 17.781 1 98.19 42 SER B C 1
ATOM 1601 O O . SER B 1 42 ? -9.219 3.463 17.672 1 98.19 42 SER B O 1
ATOM 1603 N N . PHE B 1 43 ? -10.281 5.312 17.062 1 98.19 43 PHE B N 1
ATOM 1604 C CA . PHE B 1 43 ? -9.406 5.559 15.914 1 98.19 43 PHE B CA 1
ATOM 1605 C C . PHE B 1 43 ? -7.949 5.645 16.359 1 98.19 43 PHE B C 1
ATOM 1607 O O . PHE B 1 43 ? -7.074 5.004 15.766 1 98.19 43 PHE B O 1
ATOM 1614 N N . THR B 1 44 ? -7.695 6.445 17.422 1 98.44 44 THR B N 1
ATOM 1615 C CA . THR B 1 44 ? -6.32 6.664 17.875 1 98.44 44 THR B CA 1
ATOM 1616 C C . THR B 1 44 ? -5.668 5.348 18.266 1 98.44 44 THR B C 1
ATOM 1618 O O . THR B 1 44 ? -4.535 5.062 17.875 1 98.44 44 THR B O 1
ATOM 1621 N N . GLU B 1 45 ? -6.363 4.559 19.016 1 97.88 45 GLU B N 1
ATOM 1622 C CA . GLU B 1 45 ? -5.852 3.25 19.406 1 97.88 45 GLU B CA 1
ATOM 1623 C C . GLU B 1 45 ? -5.645 2.352 18.188 1 97.88 45 GLU B C 1
ATOM 1625 O O . GLU B 1 45 ? -4.645 1.637 18.109 1 97.88 45 GLU B O 1
ATOM 1630 N N . GLY B 1 46 ? -6.617 2.383 17.312 1 95.81 46 GLY B N 1
ATOM 1631 C CA . GLY B 1 46 ? -6.48 1.633 16.062 1 95.81 46 GLY B CA 1
ATOM 1632 C C . GLY B 1 46 ? -5.262 2.031 15.258 1 95.81 46 GLY B C 1
ATOM 1633 O O . GLY B 1 46 ? -4.555 1.174 14.727 1 95.81 46 GLY B O 1
ATOM 1634 N N . LEU B 1 47 ? -5.039 3.311 15.211 1 96.56 47 LEU B N 1
ATOM 1635 C CA . LEU B 1 47 ? -3.896 3.852 14.484 1 96.56 47 LEU B CA 1
ATOM 1636 C C . LEU B 1 47 ? -2.586 3.377 15.094 1 96.56 47 LEU B C 1
ATOM 1638 O O . LEU B 1 47 ? -1.671 2.967 14.383 1 96.56 47 LEU B O 1
ATOM 1642 N N . LEU B 1 48 ? -2.5 3.469 16.422 1 97.44 48 LEU B N 1
ATOM 1643 C CA . LEU B 1 48 ? -1.303 3.053 17.141 1 97.44 48 LEU B CA 1
ATOM 1644 C C . LEU B 1 48 ? -1.041 1.563 16.938 1 97.44 48 LEU B C 1
ATOM 1646 O O . LEU B 1 48 ? 0.085 1.161 16.641 1 97.44 48 LEU B O 1
ATOM 1650 N N . GLU B 1 49 ? -2.039 0.74 17.062 1 94.69 49 GLU B N 1
ATOM 1651 C CA . GLU B 1 49 ? -1.916 -0.707 16.906 1 94.69 49 GLU B CA 1
ATOM 1652 C C . GLU B 1 49 ? -1.498 -1.075 15.484 1 94.69 49 GLU B C 1
ATOM 1654 O O . GLU B 1 49 ? -0.602 -1.899 15.289 1 94.69 49 GLU B O 1
ATOM 1659 N N . ARG B 1 50 ? -2.174 -0.454 14.586 1 91.69 50 ARG B N 1
ATOM 1660 C CA . ARG B 1 50 ? -1.876 -0.744 13.188 1 91.69 50 ARG B CA 1
ATOM 1661 C C . ARG B 1 50 ? -0.446 -0.346 12.836 1 91.69 50 ARG B C 1
ATOM 1663 O O . ARG B 1 50 ? 0.262 -1.09 12.156 1 91.69 50 ARG B O 1
ATOM 1670 N N . GLU B 1 51 ? 0.024 0.784 13.25 1 94.81 51 GLU B N 1
ATOM 1671 C CA . GLU B 1 51 ? 1.367 1.287 12.977 1 94.81 51 GLU B CA 1
ATOM 1672 C C . GLU B 1 51 ? 2.43 0.372 13.578 1 94.81 51 GLU B C 1
ATOM 1674 O O . GLU B 1 51 ? 3.514 0.214 13.008 1 94.81 51 GLU B O 1
ATOM 1679 N N . GLN B 1 52 ? 2.107 -0.198 14.656 1 92.31 52 GLN B N 1
ATOM 1680 C CA . GLN B 1 52 ? 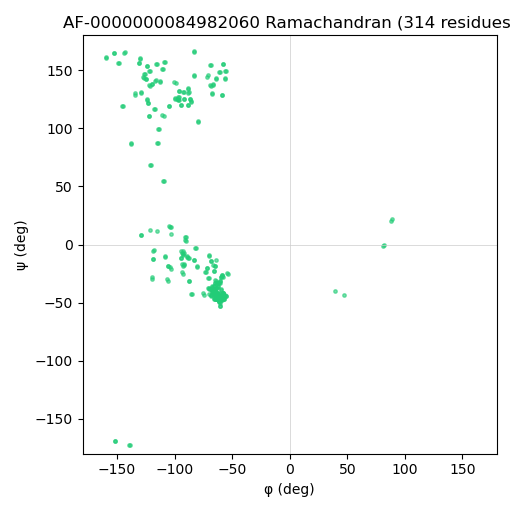3.029 -1.106 15.328 1 92.31 52 GLN B CA 1
ATOM 1681 C C . GLN B 1 52 ? 3.254 -2.371 14.508 1 92.31 52 GLN B C 1
ATOM 1683 O O . GLN B 1 52 ? 4.383 -2.855 14.398 1 92.31 52 GLN B O 1
ATOM 1688 N N . ASP B 1 53 ? 2.227 -2.818 13.945 1 87.69 53 ASP B N 1
ATOM 1689 C CA . ASP B 1 53 ? 2.287 -4.074 13.203 1 87.69 53 ASP B CA 1
ATOM 1690 C C . ASP B 1 53 ? 2.715 -3.844 11.758 1 87.69 53 ASP B C 1
ATOM 1692 O O . ASP B 1 53 ? 3.354 -4.703 11.148 1 87.69 53 ASP B O 1
ATOM 1696 N N . PHE B 1 54 ? 2.346 -2.719 11.266 1 89.19 54 PHE B N 1
ATOM 1697 C CA . PHE B 1 54 ? 2.566 -2.4 9.859 1 89.19 54 PHE B CA 1
ATOM 1698 C C . PHE B 1 54 ? 3.053 -0.964 9.695 1 89.19 54 PHE B C 1
ATOM 1700 O O . PHE B 1 54 ? 2.262 -0.063 9.414 1 89.19 54 PHE B O 1
ATOM 1707 N N . PRO B 1 55 ? 4.363 -0.782 9.789 1 93.12 55 PRO B N 1
ATOM 1708 C CA . PRO B 1 55 ? 4.93 0.566 9.703 1 93.12 55 PRO B CA 1
ATOM 1709 C C . PRO B 1 55 ? 4.578 1.271 8.398 1 93.12 55 PRO B C 1
ATOM 1711 O O . PRO B 1 55 ? 4.328 0.61 7.383 1 93.12 55 PRO B O 1
ATOM 1714 N N . THR B 1 56 ? 4.586 2.639 8.414 1 94.44 56 THR B N 1
ATOM 1715 C CA . THR B 1 56 ? 4.098 3.387 7.262 1 94.44 56 THR B CA 1
ATOM 1716 C C . THR B 1 56 ? 5.113 4.438 6.824 1 94.44 56 THR B C 1
ATOM 1718 O O . THR B 1 56 ? 4.801 5.316 6.016 1 94.44 56 THR B O 1
ATOM 1721 N N . GLY B 1 57 ? 6.316 4.414 7.41 1 95.19 57 GLY B N 1
ATOM 1722 C CA . GLY B 1 57 ? 7.355 5.332 6.973 1 95.19 57 GLY B CA 1
ATOM 1723 C C . GLY B 1 57 ? 7.836 5.059 5.562 1 95.19 57 GLY B C 1
ATOM 1724 O O . GLY B 1 57 ? 7.992 3.9 5.164 1 95.19 57 GLY B O 1
ATOM 1725 N N . LEU B 1 58 ? 8.016 6.094 4.832 1 93.12 58 LEU B N 1
ATOM 1726 C CA . LEU B 1 58 ? 8.461 6.004 3.447 1 93.12 58 LEU B CA 1
ATOM 1727 C C . LEU B 1 58 ? 9.805 6.688 3.264 1 93.12 58 LEU B C 1
ATOM 1729 O O . LEU B 1 58 ? 9.93 7.898 3.469 1 93.12 58 LEU B O 1
ATOM 1733 N N . ASP B 1 59 ? 10.781 5.922 2.912 1 91.56 59 ASP B N 1
ATOM 1734 C CA . ASP B 1 59 ? 12.102 6.465 2.578 1 91.56 59 ASP B CA 1
ATOM 1735 C C . ASP B 1 59 ? 12.117 7.016 1.155 1 91.56 59 ASP B C 1
ATOM 1737 O O . ASP B 1 59 ? 12.219 6.258 0.19 1 91.56 59 ASP B O 1
ATOM 1741 N N . LEU B 1 60 ? 12.109 8.281 1.007 1 91.5 60 LEU B N 1
ATOM 1742 C CA . LEU B 1 60 ? 12.016 8.898 -0.312 1 91.5 60 LEU B CA 1
ATOM 1743 C C . LEU B 1 60 ? 13.398 9.102 -0.92 1 91.5 60 LEU B C 1
ATOM 1745 O O . LEU B 1 60 ? 13.516 9.406 -2.109 1 91.5 60 LEU B O 1
ATOM 1749 N N . SER B 1 61 ? 14.445 8.906 -0.139 1 88.88 61 SER B N 1
ATOM 1750 C CA . SER B 1 61 ? 15.797 9.062 -0.657 1 88.88 61 SER B CA 1
ATOM 1751 C C . SER B 1 61 ? 16.109 8.008 -1.711 1 88.88 61 SER B C 1
ATOM 1753 O O . SER B 1 61 ? 16.984 8.211 -2.553 1 88.88 61 SER B O 1
ATOM 1755 N N . ALA B 1 62 ? 15.422 6.961 -1.671 1 77.75 62 ALA B N 1
ATOM 1756 C CA . ALA B 1 62 ? 15.641 5.867 -2.615 1 77.75 62 ALA B CA 1
ATOM 1757 C C . ALA B 1 62 ? 15.148 6.242 -4.012 1 77.75 62 ALA B C 1
ATOM 1759 O O . ALA B 1 62 ? 15.562 5.641 -5.004 1 77.75 62 ALA B O 1
ATOM 1760 N N . VAL B 1 63 ? 14.266 7.242 -4.062 1 83 63 VAL B N 1
ATOM 1761 C CA . VAL B 1 63 ? 13.609 7.531 -5.332 1 83 63 VAL B CA 1
ATOM 1762 C C . VAL B 1 63 ? 13.938 8.953 -5.773 1 83 63 VAL B C 1
ATOM 1764 O O . VAL B 1 63 ? 13.875 9.273 -6.961 1 83 63 VAL B O 1
ATOM 1767 N N . ILE B 1 64 ? 14.156 9.742 -4.793 1 88.25 64 ILE B N 1
ATOM 1768 C CA . ILE B 1 64 ? 14.477 11.133 -5.074 1 88.25 64 ILE B CA 1
ATOM 1769 C C . ILE B 1 64 ? 15.945 11.406 -4.75 1 88.25 64 ILE B C 1
ATOM 1771 O O . ILE B 1 64 ? 16.312 11.492 -3.576 1 88.25 64 ILE B O 1
ATOM 1775 N N . GLU B 1 65 ? 16.641 11.617 -5.789 1 85.75 65 GLU B N 1
ATOM 1776 C CA . GLU B 1 65 ? 18.062 11.891 -5.582 1 85.75 65 GLU B CA 1
ATOM 1777 C C . GLU B 1 65 ? 18.266 13.117 -4.695 1 85.75 65 GLU B C 1
ATOM 1779 O O . GLU B 1 65 ? 17.656 14.164 -4.93 1 85.75 65 GLU B O 1
ATOM 1784 N N . GLY B 1 66 ? 19.031 12.938 -3.734 1 88.5 66 GLY B N 1
ATOM 1785 C CA . GLY B 1 66 ? 19.391 14.047 -2.869 1 88.5 66 GLY B CA 1
ATOM 1786 C C . GLY B 1 66 ? 18.328 14.359 -1.825 1 88.5 66 GLY B C 1
ATOM 1787 O O . GLY B 1 66 ? 18.516 15.266 -1.004 1 88.5 66 GLY B O 1
ATOM 1788 N N . ASN B 1 67 ? 17.266 13.609 -1.876 1 89.19 67 ASN B N 1
ATOM 1789 C CA . ASN B 1 67 ? 16.172 13.859 -0.945 1 89.19 67 ASN B CA 1
ATOM 1790 C C . ASN B 1 67 ? 16.562 13.508 0.487 1 89.19 67 ASN B C 1
ATOM 1792 O O . ASN B 1 67 ? 17.234 12.508 0.722 1 89.19 67 ASN B O 1
ATOM 1796 N N . THR B 1 68 ? 16.141 14.445 1.377 1 88.88 68 THR B N 1
ATOM 1797 C CA . THR B 1 68 ? 16.391 14.211 2.795 1 88.88 68 THR B CA 1
ATOM 1798 C C . THR B 1 68 ? 15.07 14.125 3.568 1 88.88 68 THR B C 1
ATOM 1800 O O . THR B 1 68 ? 15.062 13.836 4.766 1 88.88 68 THR B O 1
ATOM 1803 N N . THR B 1 69 ? 14.055 14.375 2.885 1 93.88 69 THR B N 1
ATOM 1804 C CA . THR B 1 69 ? 12.758 14.406 3.543 1 93.88 69 THR B CA 1
ATOM 1805 C C . THR B 1 69 ? 12.031 13.07 3.369 1 93.88 69 THR B C 1
ATOM 1807 O O . THR B 1 69 ? 11.883 12.586 2.248 1 93.88 69 THR B O 1
ATOM 1810 N N . ASN B 1 70 ? 11.648 12.461 4.504 1 96.12 70 ASN B N 1
ATOM 1811 C CA . ASN B 1 70 ? 10.805 11.273 4.492 1 96.12 70 ASN B CA 1
ATOM 1812 C C . ASN B 1 70 ? 9.391 11.578 4.992 1 96.12 70 ASN B C 1
ATOM 1814 O O . ASN B 1 70 ? 9.18 12.578 5.68 1 96.12 70 ASN B O 1
ATOM 1818 N N . VAL B 1 71 ? 8.516 10.742 4.59 1 97 71 VAL B N 1
ATOM 1819 C CA . VAL B 1 71 ? 7.113 10.93 4.945 1 97 71 VAL B CA 1
ATOM 1820 C C . VAL B 1 71 ? 6.547 9.641 5.523 1 97 71 VAL B C 1
ATOM 1822 O O . VAL B 1 71 ? 7.16 8.578 5.406 1 97 71 VAL B O 1
ATOM 1825 N N . ALA B 1 72 ? 5.441 9.758 6.273 1 97.38 72 ALA B N 1
ATOM 1826 C CA . ALA B 1 72 ? 4.664 8.594 6.699 1 97.38 72 ALA B CA 1
ATOM 1827 C C . ALA B 1 72 ? 3.199 8.734 6.297 1 97.38 72 ALA B C 1
ATOM 1829 O O . ALA B 1 72 ? 2.674 9.844 6.223 1 97.38 72 ALA B O 1
ATOM 1830 N N . ILE B 1 73 ? 2.576 7.656 5.996 1 96 73 ILE B N 1
ATOM 1831 C CA . ILE B 1 73 ? 1.177 7.66 5.578 1 96 73 ILE B CA 1
ATOM 1832 C C . ILE B 1 73 ? 0.355 6.789 6.527 1 96 73 ILE B C 1
ATOM 1834 O O . ILE B 1 73 ? -0.241 5.793 6.109 1 96 73 ILE B O 1
ATOM 1838 N N . PRO B 1 74 ? 0.196 7.23 7.785 1 96.62 74 PRO B N 1
ATOM 1839 C CA . PRO B 1 74 ? -0.542 6.41 8.75 1 96.62 74 PRO B CA 1
ATOM 1840 C C . PRO B 1 74 ? -2.008 6.219 8.359 1 96.62 74 PRO B C 1
ATOM 1842 O O . PRO B 1 74 ? -2.637 7.145 7.84 1 96.62 74 PRO B O 1
ATOM 1845 N N . HIS B 1 75 ? -2.484 5.102 8.609 1 93 75 HIS B N 1
ATOM 1846 C CA . HIS B 1 75 ? -3.885 4.75 8.398 1 93 75 HIS B CA 1
ATOM 1847 C C . HIS B 1 75 ? -4.277 3.535 9.234 1 93 75 HIS B C 1
ATOM 1849 O O . HIS B 1 75 ? -3.414 2.838 9.766 1 93 75 HIS B O 1
ATOM 1855 N N . THR B 1 76 ? -5.543 3.354 9.438 1 91.56 76 THR B N 1
ATOM 1856 C CA . THR B 1 76 ? -6.039 2.213 10.195 1 91.56 76 THR B CA 1
ATOM 1857 C C . THR B 1 76 ? -7.289 1.628 9.547 1 91.56 76 THR B C 1
ATOM 1859 O O . THR B 1 76 ? -7.645 1.999 8.43 1 91.56 76 THR B O 1
ATOM 1862 N N . GLU B 1 77 ? -7.883 0.702 10.227 1 86.88 77 GLU B N 1
ATOM 1863 C CA . GLU B 1 77 ? -8.992 -0.056 9.656 1 86.88 77 GLU B CA 1
ATOM 1864 C C . GLU B 1 77 ? -10.227 0.824 9.477 1 86.88 77 GLU B C 1
ATOM 1866 O O . GLU B 1 77 ? -10.453 1.746 10.258 1 86.88 77 GLU B O 1
ATOM 1871 N N . ALA B 1 78 ? -11.031 0.42 8.555 1 88.19 78 ALA B N 1
ATOM 1872 C CA . ALA B 1 78 ? -12.203 1.19 8.148 1 88.19 78 ALA B CA 1
ATOM 1873 C C . ALA B 1 78 ? -13.195 1.333 9.305 1 88.19 78 ALA B C 1
ATOM 1875 O O . ALA B 1 78 ? -13.875 2.354 9.422 1 88.19 78 ALA B O 1
ATOM 1876 N N . HIS B 1 79 ? -13.227 0.303 10.125 1 89.12 79 HIS B N 1
ATOM 1877 C CA . HIS B 1 79 ? -14.258 0.33 11.164 1 89.12 79 HIS B CA 1
ATOM 1878 C C . HIS B 1 79 ? -13.953 1.394 12.211 1 89.12 79 HIS B C 1
ATOM 1880 O O . HIS B 1 79 ? -14.82 1.737 13.023 1 89.12 79 HIS B O 1
ATOM 1886 N N . HIS B 1 80 ? -12.812 1.979 12.195 1 94.81 80 HIS B N 1
ATOM 1887 C CA . HIS B 1 80 ? -12.484 3.086 13.086 1 94.81 80 HIS B CA 1
ATOM 1888 C C . HIS B 1 80 ? -12.812 4.43 12.445 1 94.81 80 HIS B C 1
ATOM 1890 O O . HIS B 1 80 ? -12.688 5.477 13.086 1 94.81 80 HIS B O 1
ATOM 1896 N N . CYS B 1 81 ? -13.172 4.414 11.203 1 94.88 81 CYS B N 1
ATOM 1897 C CA . CYS B 1 81 ? -13.336 5.621 10.406 1 94.88 81 CYS B CA 1
ATOM 1898 C C . CYS B 1 81 ? -14.805 5.879 10.094 1 94.88 81 CYS B C 1
ATOM 1900 O O . CYS B 1 81 ? -15.594 4.938 9.961 1 94.88 81 CYS B O 1
ATOM 1902 N N . LEU B 1 82 ? -15.133 7.102 9.938 1 96.44 82 LEU B N 1
ATOM 1903 C CA . LEU B 1 82 ? -16.531 7.461 9.703 1 96.44 82 LEU B CA 1
ATOM 1904 C C . LEU B 1 82 ? -16.688 8.148 8.352 1 96.44 82 LEU B C 1
ATOM 1906 O O . LEU B 1 82 ? -17.812 8.328 7.879 1 96.44 82 LEU B O 1
ATOM 1910 N N . ASP B 1 83 ? -15.57 8.539 7.75 1 94.25 83 ASP B N 1
ATOM 1911 C CA . ASP B 1 83 ? -15.586 9.227 6.457 1 94.25 83 ASP B CA 1
ATOM 1912 C C . ASP B 1 83 ? -14.297 8.953 5.68 1 94.25 83 ASP B C 1
ATOM 1914 O O . ASP B 1 83 ? -13.57 8 5.984 1 94.25 83 ASP B O 1
ATOM 1918 N N . LYS B 1 84 ? -14.156 9.719 4.613 1 93.44 84 LYS B N 1
ATOM 1919 C CA . LYS B 1 84 ? -12.961 9.641 3.781 1 93.44 84 LYS B CA 1
ATOM 1920 C C . LYS B 1 84 ? -12.273 10.992 3.68 1 93.44 84 LYS B C 1
ATOM 1922 O O . LYS B 1 84 ? -12.766 11.898 3.01 1 93.44 84 LYS B O 1
ATOM 1927 N N . VAL B 1 85 ? -11.125 11.062 4.305 1 95.19 85 VAL B N 1
ATOM 1928 C CA . VAL B 1 85 ? -10.359 12.305 4.262 1 95.19 85 VAL B CA 1
ATOM 1929 C C . VAL B 1 85 ? -8.875 11.992 4.426 1 95.19 85 VAL B C 1
ATOM 1931 O O . VAL B 1 85 ? -8.5 10.883 4.797 1 95.19 85 VAL B O 1
ATOM 1934 N N . VAL B 1 86 ? -8.086 12.977 4.09 1 95.94 86 VAL B N 1
ATOM 1935 C CA . VAL B 1 86 ? -6.652 12.914 4.34 1 95.94 86 VAL B CA 1
ATOM 1936 C C . VAL B 1 86 ? -6.23 14.102 5.199 1 95.94 86 VAL B C 1
ATOM 1938 O O . VAL B 1 86 ? -6.5 15.258 4.852 1 95.94 86 VAL B O 1
ATOM 1941 N N . LEU B 1 87 ? -5.664 13.805 6.324 1 97.38 87 LEU B N 1
ATOM 1942 C CA . LEU B 1 87 ? -5.121 14.836 7.195 1 97.38 87 LEU B CA 1
ATOM 1943 C C . LEU B 1 87 ? -3.621 15.008 6.977 1 97.38 87 LEU B C 1
ATOM 1945 O O . LEU B 1 87 ? -2.869 14.031 7.023 1 97.38 87 LEU B O 1
ATOM 1949 N N . PHE B 1 88 ? -3.252 16.234 6.723 1 96.88 88 PHE B N 1
ATOM 1950 C CA . PHE B 1 88 ? -1.837 16.547 6.562 1 96.88 88 PHE B CA 1
ATOM 1951 C C . PHE B 1 88 ? -1.244 17.062 7.867 1 96.88 88 PHE B C 1
ATOM 1953 O O . PHE B 1 88 ? -1.833 17.938 8.523 1 96.88 88 PHE B O 1
ATOM 1960 N N . VAL B 1 89 ? -0.097 16.516 8.234 1 97.31 89 VAL B N 1
ATOM 1961 C CA . VAL B 1 89 ? 0.604 16.969 9.43 1 97.31 89 VAL B CA 1
ATOM 1962 C C . VAL B 1 89 ? 2.023 17.391 9.078 1 97.31 89 VAL B C 1
ATOM 1964 O O . VAL B 1 89 ? 2.781 16.625 8.477 1 97.31 89 VAL B O 1
ATOM 1967 N N . GLN B 1 90 ? 2.342 18.547 9.414 1 96.81 90 GLN B N 1
ATOM 1968 C CA . GLN B 1 90 ? 3.73 18.984 9.383 1 96.81 90 GLN B CA 1
ATOM 1969 C C . GLN B 1 90 ? 4.352 18.938 10.781 1 96.81 90 GLN B C 1
ATOM 1971 O O . GLN B 1 90 ? 3.832 19.562 11.711 1 96.81 90 GLN B O 1
ATOM 1976 N N . LEU B 1 91 ? 5.469 18.25 10.883 1 96.88 91 LEU B N 1
ATOM 1977 C CA . LEU B 1 91 ? 6.152 18.141 12.172 1 96.88 91 LEU B CA 1
ATOM 1978 C C . LEU B 1 91 ? 7.199 19.234 12.336 1 96.88 91 LEU B C 1
ATOM 1980 O O . LEU B 1 91 ? 8.008 19.469 11.43 1 96.88 91 LEU B O 1
ATOM 1984 N N . GLU B 1 92 ? 7.176 19.891 13.438 1 95.56 92 GLU B N 1
ATOM 1985 C CA . GLU B 1 92 ? 8.203 20.875 13.734 1 95.56 92 GLU B CA 1
ATOM 1986 C C . GLU B 1 92 ? 9.586 20.234 13.805 1 95.56 92 GLU B C 1
ATOM 1988 O O . GLU B 1 92 ? 10.57 20.812 13.344 1 95.56 92 GLU B O 1
ATOM 1993 N N . LYS B 1 93 ? 9.625 19.219 14.508 1 96.38 93 LYS B N 1
ATOM 1994 C CA . LYS B 1 93 ? 10.797 18.359 14.539 1 96.38 93 LYS B CA 1
ATOM 1995 C C . LYS B 1 93 ? 10.477 16.969 13.992 1 96.38 93 LYS B C 1
ATOM 1997 O O . LYS B 1 93 ? 9.414 16.422 14.281 1 96.38 93 LYS B O 1
ATOM 2002 N N . PRO B 1 94 ? 11.414 16.438 13.266 1 97.31 94 PRO B N 1
ATOM 2003 C CA . PRO B 1 94 ? 11.141 15.102 12.719 1 97.31 94 PRO B CA 1
ATOM 2004 C C . PRO B 1 94 ? 10.922 14.055 13.805 1 97.31 94 PRO B C 1
ATOM 2006 O O . PRO B 1 94 ? 11.484 14.156 14.898 1 97.31 94 PRO B O 1
ATOM 2009 N N . LEU B 1 95 ? 10.094 13.109 13.477 1 98.31 95 LEU B N 1
ATOM 2010 C CA . LEU B 1 95 ? 9.859 11.969 14.352 1 98.31 95 LEU B CA 1
ATOM 2011 C C . LEU B 1 95 ? 10.328 10.672 13.695 1 98.31 95 LEU B C 1
ATOM 2013 O O . LEU B 1 95 ? 10.359 10.57 12.469 1 98.31 95 LEU B O 1
ATOM 2017 N N . THR B 1 96 ? 10.641 9.688 14.57 1 97.5 96 THR B N 1
ATOM 2018 C CA . THR B 1 96 ? 11.133 8.406 14.086 1 97.5 96 THR B CA 1
ATOM 2019 C C . THR B 1 96 ? 9.977 7.473 13.758 1 97.5 96 THR B C 1
ATOM 2021 O O . THR B 1 96 ? 9.086 7.262 14.586 1 97.5 96 THR B O 1
ATOM 2024 N N . PHE B 1 97 ? 9.953 6.977 12.57 1 97.75 97 PHE B N 1
ATOM 2025 C CA . PHE B 1 97 ? 9.039 5.934 12.102 1 97.75 97 PHE B CA 1
ATOM 2026 C C . PHE B 1 97 ? 9.82 4.75 11.539 1 97.75 97 PHE B C 1
ATOM 2028 O O . PHE B 1 97 ? 10.984 4.891 11.156 1 97.75 97 PHE B O 1
ATOM 2035 N N . ASN B 1 98 ? 9.164 3.637 11.617 1 95.06 98 ASN B N 1
ATOM 2036 C CA . ASN B 1 98 ? 9.758 2.494 10.93 1 95.06 98 ASN B CA 1
ATOM 2037 C C . ASN B 1 98 ? 9.414 2.486 9.445 1 95.06 98 ASN B C 1
ATOM 2039 O O . ASN B 1 98 ? 8.328 2.922 9.055 1 95.06 98 ASN B O 1
ATOM 2043 N N . ASN B 1 99 ? 10.406 2.008 8.68 1 91.81 99 ASN B N 1
ATOM 2044 C CA . ASN B 1 99 ? 10.273 1.921 7.227 1 91.81 99 ASN B CA 1
ATOM 2045 C C . ASN B 1 99 ? 9.234 0.875 6.82 1 91.81 99 ASN B C 1
ATOM 2047 O O . ASN B 1 99 ? 9.281 -0.263 7.293 1 91.81 99 ASN B O 1
ATOM 2051 N N . MET B 1 100 ? 8.336 1.279 5.969 1 88.69 100 MET B N 1
ATOM 2052 C CA . MET B 1 100 ? 7.242 0.404 5.562 1 88.69 100 MET B CA 1
ATOM 2053 C C . MET B 1 100 ? 7.766 -0.824 4.828 1 88.69 100 MET B C 1
ATOM 2055 O O . MET B 1 100 ? 7.188 -1.906 4.926 1 88.69 100 MET B O 1
ATOM 2059 N N . ILE B 1 101 ? 8.789 -0.702 4.012 1 82.81 101 ILE B N 1
ATOM 2060 C CA . ILE B 1 101 ? 9.328 -1.785 3.197 1 82.81 101 ILE B CA 1
ATOM 2061 C C . ILE B 1 101 ? 10.328 -2.596 4.02 1 82.81 101 ILE B C 1
ATOM 2063 O O . ILE B 1 101 ? 10.367 -3.826 3.926 1 82.81 101 ILE B O 1
ATOM 2067 N N . LYS B 1 102 ? 11.234 -1.878 4.836 1 84.38 102 LYS B N 1
ATOM 2068 C CA . LYS B 1 102 ? 12.219 -2.475 5.727 1 84.38 102 LYS B CA 1
ATOM 2069 C C . LYS B 1 102 ? 11.914 -2.148 7.188 1 84.38 102 LYS B C 1
ATOM 2071 O O . LYS B 1 102 ? 12.57 -1.301 7.793 1 84.38 102 LYS B O 1
ATOM 2076 N N . PRO B 1 103 ? 11.086 -2.967 7.828 1 85.94 103 PRO B N 1
ATOM 2077 C CA . PRO B 1 103 ? 10.5 -2.592 9.117 1 85.94 103 PRO B CA 1
ATOM 2078 C C . PRO B 1 103 ? 11.555 -2.443 10.219 1 85.94 103 PRO B C 1
ATOM 2080 O O . PRO B 1 103 ? 11.305 -1.783 11.234 1 85.94 103 PRO B O 1
ATOM 2083 N N . THR B 1 104 ? 12.711 -2.973 10.055 1 86.19 104 THR B N 1
ATOM 2084 C CA . THR B 1 104 ? 13.75 -2.865 11.07 1 86.19 104 THR B CA 1
ATOM 2085 C C . THR B 1 104 ? 14.5 -1.541 10.945 1 86.19 104 THR B C 1
ATOM 2087 O O . THR B 1 104 ? 15.242 -1.153 11.844 1 86.19 104 THR B O 1
ATOM 2090 N N . GLU B 1 105 ? 14.297 -0.873 9.844 1 91 105 GLU B N 1
ATOM 2091 C CA . GLU B 1 105 ? 14.945 0.411 9.609 1 91 105 GLU B CA 1
ATOM 2092 C C . GLU B 1 105 ? 14.109 1.565 10.156 1 91 105 GLU B C 1
ATOM 2094 O O . GLU B 1 105 ? 12.898 1.618 9.945 1 91 105 GLU B O 1
ATOM 2099 N N . GLN B 1 106 ? 14.82 2.443 10.844 1 95.31 106 GLN B N 1
ATOM 2100 C CA . GLN B 1 106 ? 14.164 3.639 11.352 1 95.31 106 GLN B CA 1
ATOM 2101 C C . GLN B 1 106 ? 14.422 4.84 10.445 1 95.31 106 GLN B C 1
ATOM 2103 O O . GLN B 1 106 ? 15.531 5 9.93 1 95.31 106 GLN B O 1
ATOM 2108 N N . LEU B 1 107 ? 13.391 5.633 10.242 1 95.56 107 LEU B N 1
ATOM 2109 C CA . LEU B 1 107 ? 13.43 6.832 9.414 1 95.56 107 LEU B CA 1
ATOM 2110 C C . LEU B 1 107 ? 12.969 8.055 10.211 1 95.56 107 LEU B C 1
ATOM 2112 O O . LEU B 1 107 ? 12.039 7.965 11.016 1 95.56 107 LEU B O 1
ATOM 2116 N N . GLU B 1 108 ? 13.617 9.195 9.961 1 97.12 108 GLU B N 1
ATOM 2117 C CA . GLU B 1 108 ? 13.086 10.469 10.438 1 97.12 108 GLU B CA 1
ATOM 2118 C C . GLU B 1 108 ? 12.07 11.047 9.453 1 97.12 108 GLU B C 1
ATOM 2120 O O . GLU B 1 108 ? 12.391 11.289 8.289 1 97.12 108 GLU B O 1
ATOM 2125 N N . VAL B 1 109 ? 10.906 11.281 9.93 1 97.69 109 VAL B N 1
ATOM 2126 C CA . VAL B 1 109 ? 9.828 11.734 9.062 1 97.69 109 VAL B CA 1
ATOM 2127 C C . VAL B 1 109 ? 9.453 13.18 9.414 1 97.69 109 VAL B C 1
ATOM 2129 O O . VAL B 1 109 ? 9.422 13.555 10.586 1 97.69 109 VAL B O 1
ATOM 2132 N N . LYS B 1 110 ? 9.18 13.938 8.328 1 96.69 110 LYS B N 1
ATOM 2133 C CA . LYS B 1 110 ? 8.867 15.359 8.5 1 96.69 110 LYS B CA 1
ATOM 2134 C C . LYS B 1 110 ? 7.379 15.617 8.289 1 96.69 110 LYS B C 1
ATOM 2136 O O . LYS B 1 110 ? 6.824 16.562 8.852 1 96.69 110 LYS B O 1
ATOM 2141 N N . TYR B 1 111 ? 6.777 14.805 7.449 1 96.88 111 TYR B N 1
ATOM 2142 C CA . TYR B 1 111 ? 5.375 14.984 7.078 1 96.88 111 TYR B CA 1
ATOM 2143 C C . TYR B 1 111 ? 4.59 13.695 7.293 1 96.88 111 TYR B C 1
ATOM 2145 O O . TYR B 1 111 ? 5.113 12.602 7.094 1 96.88 111 TYR B O 1
ATOM 2153 N N . LEU B 1 112 ? 3.363 13.844 7.707 1 97.88 112 LEU B N 1
ATOM 2154 C CA . LEU B 1 112 ? 2.422 12.727 7.711 1 97.88 112 LEU B CA 1
ATOM 2155 C C . LEU B 1 112 ? 1.218 13.031 6.824 1 97.88 112 LEU B C 1
ATOM 2157 O O . LEU B 1 112 ? 0.715 14.156 6.812 1 97.88 112 LEU B O 1
ATOM 2161 N N . PHE B 1 113 ? 0.83 12.094 6.117 1 96.94 113 PHE B N 1
ATOM 2162 C CA . PHE B 1 113 ? -0.465 12.055 5.449 1 96.94 113 PHE B CA 1
ATOM 2163 C C . PHE B 1 113 ? -1.342 10.953 6.023 1 96.94 113 PHE B C 1
ATOM 2165 O O . PHE B 1 113 ? -1.208 9.789 5.648 1 96.94 113 PHE B O 1
ATOM 2172 N N . VAL B 1 114 ? -2.221 11.328 6.883 1 97.31 114 VAL B N 1
ATOM 2173 C CA . VAL B 1 114 ? -3.051 10.352 7.574 1 97.31 114 VAL B CA 1
ATOM 2174 C C . VAL B 1 114 ? -4.309 10.062 6.754 1 97.31 114 VAL B C 1
ATOM 2176 O O . VAL B 1 114 ? -5.109 10.969 6.504 1 97.31 114 VAL B O 1
ATOM 2179 N N . ILE B 1 115 ? -4.488 8.891 6.387 1 94.44 115 ILE B N 1
ATOM 2180 C CA . ILE B 1 115 ? -5.641 8.5 5.574 1 94.44 115 ILE B CA 1
ATOM 2181 C C . ILE B 1 115 ? -6.762 7.996 6.477 1 94.44 115 ILE B C 1
ATOM 2183 O O . ILE B 1 115 ? -6.551 7.098 7.297 1 94.44 115 ILE B O 1
ATOM 2187 N N . VAL B 1 116 ? -7.859 8.641 6.406 1 94.88 116 VAL B N 1
ATOM 2188 C CA . VAL B 1 116 ? -9.125 8.188 6.984 1 94.88 116 VAL B CA 1
ATOM 2189 C C . VAL B 1 116 ? -10.047 7.676 5.883 1 94.88 116 VAL B C 1
ATOM 2191 O O . VAL B 1 116 ? -10.391 8.414 4.961 1 94.88 116 VAL B O 1
ATOM 2194 N N . ASN B 1 117 ? -10.391 6.43 5.992 1 90.75 117 ASN B N 1
ATOM 2195 C CA . ASN B 1 117 ? -11.227 5.824 4.961 1 90.75 117 ASN B CA 1
ATOM 2196 C C . ASN B 1 117 ? -12.195 4.801 5.555 1 90.75 117 ASN B C 1
ATOM 2198 O O . ASN B 1 117 ? -11.773 3.762 6.062 1 90.75 117 ASN B O 1
ATOM 2202 N N . ASN B 1 118 ? -13.484 5.055 5.379 1 88.62 118 ASN B N 1
ATOM 2203 C CA . ASN B 1 118 ? -14.5 4.191 5.977 1 88.62 118 ASN B CA 1
ATOM 2204 C C . ASN B 1 118 ? -14.961 3.111 5 1 88.62 118 ASN B C 1
ATOM 2206 O O . ASN B 1 118 ? -15.758 2.244 5.363 1 88.62 118 ASN B O 1
ATOM 2210 N N . ASP B 1 119 ? -14.664 3.119 3.709 1 74.81 119 ASP B N 1
ATOM 2211 C CA . ASP B 1 119 ? -15.172 2.209 2.688 1 74.81 119 ASP B CA 1
ATOM 2212 C C . ASP B 1 119 ? -14.125 1.16 2.316 1 74.81 119 ASP B C 1
ATOM 2214 O O . ASP B 1 119 ? -14.453 0.125 1.734 1 74.81 119 ASP B O 1
ATOM 2218 N N . GLY B 1 120 ? -13.086 0.971 2.883 1 62.88 120 GLY B N 1
ATOM 2219 C CA . GLY B 1 120 ? -12.031 -0.008 2.652 1 62.88 120 GLY B CA 1
ATOM 2220 C C . GLY B 1 120 ? -11.625 -0.108 1.195 1 62.88 120 GLY B C 1
ATOM 2221 O O . GLY B 1 120 ? -10.469 -0.401 0.891 1 62.88 120 GLY B O 1
ATOM 2222 N N . GLY B 1 121 ? -12.586 -0.129 0.162 1 60.75 121 GLY B N 1
ATOM 2223 C CA . GLY B 1 121 ? -12.297 -0.371 -1.243 1 60.75 121 GLY B CA 1
ATOM 2224 C C . GLY B 1 121 ? -11.422 0.697 -1.866 1 60.75 121 GLY B C 1
ATOM 2225 O O . GLY B 1 121 ? -10.617 0.407 -2.756 1 60.75 121 GLY B O 1
ATOM 2226 N N . ASN B 1 122 ? -11.188 1.835 -1.283 1 64.31 122 ASN B N 1
ATOM 2227 C CA . ASN B 1 122 ? -10.531 2.943 -1.975 1 64.31 122 ASN B CA 1
ATOM 2228 C C . ASN B 1 122 ? -9.25 3.369 -1.265 1 64.31 122 ASN B C 1
ATOM 2230 O O . ASN B 1 122 ? -8.516 4.215 -1.769 1 64.31 122 ASN B O 1
ATOM 2234 N N . GLN B 1 123 ? -8.867 2.57 -0.397 1 74 123 GLN B N 1
ATOM 2235 C CA . GLN B 1 123 ? -7.699 3.021 0.359 1 74 123 GLN B CA 1
ATOM 2236 C C . GLN B 1 123 ? -6.426 2.9 -0.471 1 74 123 GLN B C 1
ATOM 2238 O O . GLN B 1 123 ? -5.605 3.818 -0.492 1 74 123 GLN B O 1
ATOM 2243 N N . THR B 1 124 ? -6.402 1.791 -1.137 1 73.44 124 THR B N 1
ATOM 2244 C CA . THR B 1 124 ? -5.215 1.518 -1.938 1 73.44 124 THR B CA 1
ATOM 2245 C C . THR B 1 124 ? -5.023 2.59 -3.008 1 73.44 124 THR B C 1
ATOM 2247 O O . THR B 1 124 ? -3.896 2.998 -3.293 1 73.44 124 THR B O 1
ATOM 2250 N N . ASN B 1 125 ? -6.152 3.107 -3.51 1 80.69 125 ASN B N 1
ATOM 2251 C CA . ASN B 1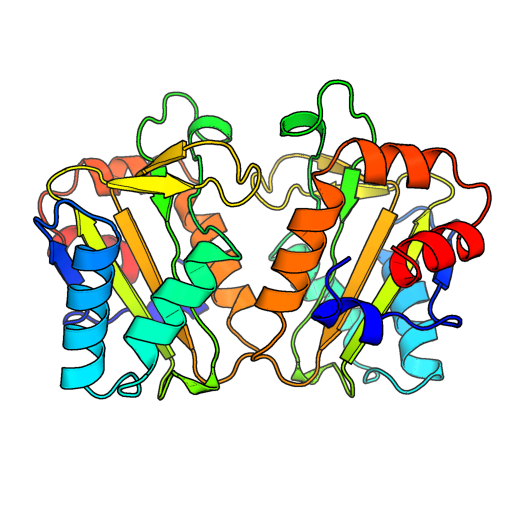 125 ? -6.059 4.156 -4.52 1 80.69 125 ASN B CA 1
ATOM 2252 C C . ASN B 1 125 ? -5.543 5.465 -3.926 1 80.69 125 ASN B C 1
ATOM 2254 O O . ASN B 1 125 ? -4.734 6.156 -4.547 1 80.69 125 ASN B O 1
ATOM 2258 N N . ILE B 1 126 ? -5.996 5.695 -2.721 1 87.12 126 ILE B N 1
ATOM 2259 C CA . ILE B 1 126 ? -5.527 6.902 -2.051 1 87.12 126 ILE B CA 1
ATOM 2260 C C . ILE B 1 126 ? -4.027 6.793 -1.774 1 87.12 126 ILE B C 1
ATOM 2262 O O . ILE B 1 126 ? -3.266 7.715 -2.068 1 87.12 126 ILE B O 1
ATOM 2266 N N . LEU B 1 127 ? -3.668 5.648 -1.262 1 86.69 127 LEU B N 1
ATOM 2267 C CA . LEU B 1 127 ? -2.26 5.391 -0.974 1 86.69 127 LEU B CA 1
ATOM 2268 C C . LEU B 1 127 ? -1.419 5.492 -2.24 1 86.69 127 LEU B C 1
ATOM 2270 O O . LEU B 1 127 ? -0.381 6.16 -2.25 1 86.69 127 LEU B O 1
ATOM 2274 N N . SER B 1 128 ? -1.864 4.875 -3.258 1 85.06 128 SER B N 1
ATOM 2275 C CA . SER B 1 128 ? -1.128 4.875 -4.52 1 85.06 128 SER B CA 1
ATOM 2276 C C . SER B 1 128 ? -0.997 6.281 -5.086 1 85.06 128 SER B C 1
ATOM 2278 O O . SER B 1 128 ? 0.056 6.652 -5.609 1 85.06 128 SER B O 1
ATOM 2280 N N . ASN B 1 129 ? -2.062 7.02 -5.004 1 87.56 129 ASN B N 1
ATOM 2281 C CA . ASN B 1 129 ? -2.023 8.398 -5.477 1 87.56 129 ASN B CA 1
ATOM 2282 C C . ASN B 1 129 ? -1.057 9.242 -4.652 1 87.56 129 ASN B C 1
ATOM 2284 O O . ASN B 1 129 ? -0.32 10.062 -5.203 1 87.56 129 ASN B O 1
ATOM 2288 N N . LEU B 1 130 ? -1.074 9.023 -3.414 1 91 130 LEU B N 1
ATOM 2289 C CA . LEU B 1 130 ? -0.143 9.742 -2.549 1 91 130 LEU B CA 1
ATOM 2290 C C . LEU B 1 130 ? 1.3 9.383 -2.887 1 91 130 LEU B C 1
ATOM 2292 O O . LEU B 1 130 ? 2.156 10.266 -2.994 1 91 130 LEU B O 1
ATOM 2296 N N . MET B 1 131 ? 1.516 8.141 -3.033 1 87.69 131 MET B N 1
ATOM 2297 C CA . MET B 1 131 ? 2.861 7.672 -3.357 1 87.69 131 MET B CA 1
ATOM 2298 C C . MET B 1 131 ? 3.344 8.273 -4.672 1 87.69 131 MET B C 1
ATOM 2300 O O . MET B 1 131 ? 4.488 8.727 -4.77 1 87.69 131 MET B O 1
ATOM 2304 N N . ASP B 1 132 ? 2.471 8.25 -5.613 1 86.31 132 ASP B N 1
ATOM 2305 C CA . ASP B 1 132 ? 2.791 8.836 -6.91 1 86.31 132 ASP B CA 1
ATOM 2306 C C . ASP B 1 132 ? 3.166 10.312 -6.77 1 86.31 132 ASP B C 1
ATOM 2308 O O . ASP B 1 132 ? 4.09 10.789 -7.434 1 86.31 132 ASP B O 1
ATOM 2312 N N . PHE B 1 133 ? 2.479 11.039 -5.965 1 89.75 133 PHE B N 1
ATOM 2313 C CA . PHE B 1 133 ? 2.721 12.453 -5.707 1 89.75 133 PHE B CA 1
ATOM 2314 C C . PHE B 1 133 ? 4.035 12.656 -4.965 1 89.75 133 PHE B C 1
ATOM 2316 O O . PHE B 1 133 ? 4.84 13.508 -5.336 1 89.75 133 PHE B O 1
ATOM 2323 N N . LEU B 1 134 ? 4.293 11.844 -3.992 1 91.88 134 LEU B N 1
ATOM 2324 C CA . LEU B 1 134 ? 5.379 12.055 -3.041 1 91.88 134 LEU B CA 1
ATOM 2325 C C . LEU B 1 134 ? 6.711 11.609 -3.631 1 91.88 134 LEU B C 1
ATOM 2327 O O . LEU B 1 134 ? 7.773 11.984 -3.129 1 91.88 134 LEU B O 1
ATOM 2331 N N . THR B 1 135 ? 6.656 10.852 -4.586 1 88.81 135 THR B N 1
ATOM 2332 C CA . THR B 1 135 ? 7.898 10.344 -5.16 1 88.81 135 THR B CA 1
ATOM 2333 C C . THR B 1 135 ? 8.391 11.258 -6.273 1 88.81 135 THR B C 1
ATOM 2335 O O . THR B 1 135 ? 9.383 10.953 -6.945 1 88.81 135 THR B O 1
ATOM 2338 N N . LYS B 1 136 ? 7.734 12.359 -6.523 1 88.81 136 LYS B N 1
ATOM 2339 C CA . LYS B 1 136 ? 8.203 13.375 -7.461 1 88.81 136 LYS B CA 1
ATOM 2340 C C . LYS B 1 136 ? 9.047 14.438 -6.746 1 88.81 136 LYS B C 1
ATOM 2342 O O . LYS B 1 136 ? 8.562 15.094 -5.82 1 88.81 136 LYS B O 1
ATOM 2347 N N . LYS B 1 137 ? 10.188 14.586 -7.254 1 91.31 137 LYS B N 1
ATOM 2348 C CA . LYS B 1 137 ? 11.164 15.492 -6.645 1 91.31 137 LYS B CA 1
ATOM 2349 C C . LYS B 1 137 ? 10.586 16.906 -6.496 1 91.31 137 LYS B C 1
ATOM 2351 O O . LYS B 1 137 ? 10.711 17.516 -5.438 1 91.31 137 LYS B O 1
ATOM 2356 N N . GLU B 1 138 ? 9.953 17.375 -7.492 1 92.12 138 GLU B N 1
ATOM 2357 C CA . GLU B 1 138 ? 9.445 18.734 -7.5 1 92.12 138 GLU B CA 1
ATOM 2358 C C . GLU B 1 138 ? 8.414 18.953 -6.395 1 92.12 138 GLU B C 1
ATOM 2360 O O . GLU B 1 138 ? 8.336 20.031 -5.812 1 92.12 138 GLU B O 1
ATOM 2365 N N . ASN B 1 139 ? 7.613 17.922 -6.125 1 92.44 139 ASN B N 1
ATOM 2366 C CA . ASN B 1 139 ? 6.57 18.062 -5.113 1 92.44 139 ASN B CA 1
ATOM 2367 C C . ASN B 1 139 ? 7.16 18.156 -3.709 1 92.44 139 ASN B C 1
ATOM 2369 O O . ASN B 1 139 ? 6.742 19 -2.916 1 92.44 139 ASN B O 1
ATOM 2373 N N . ILE B 1 140 ? 8.141 17.359 -3.393 1 93.12 140 ILE B N 1
ATOM 2374 C CA . ILE B 1 140 ? 8.781 17.375 -2.078 1 93.12 140 ILE B CA 1
ATOM 2375 C C . ILE B 1 140 ? 9.539 18.672 -1.888 1 93.12 140 ILE B C 1
ATOM 2377 O O . ILE B 1 140 ? 9.5 19.281 -0.811 1 93.12 140 ILE B O 1
ATOM 2381 N N . GLU B 1 141 ? 10.195 19.094 -2.924 1 93.69 141 GLU B N 1
ATOM 2382 C CA . GLU B 1 141 ? 10.914 20.375 -2.852 1 93.69 141 GLU B CA 1
ATOM 2383 C C . GLU B 1 141 ? 9.969 21.531 -2.557 1 93.69 141 GLU B C 1
ATOM 2385 O O . GLU B 1 141 ? 10.289 22.422 -1.766 1 93.69 141 GLU B O 1
ATOM 2390 N N . LYS B 1 142 ? 8.844 21.484 -3.205 1 92.88 142 LYS B N 1
ATOM 2391 C CA . LYS B 1 142 ? 7.84 22.531 -2.977 1 92.88 142 LYS B CA 1
ATOM 2392 C C . LYS B 1 142 ? 7.309 22.469 -1.549 1 92.88 142 LYS B C 1
ATOM 2394 O O . LYS B 1 142 ? 7.109 23.516 -0.916 1 92.88 142 LYS B O 1
ATOM 2399 N N . MET B 1 143 ? 7.086 21.344 -1.062 1 93 143 MET B N 1
ATOM 2400 C CA . MET B 1 143 ? 6.621 21.203 0.314 1 93 143 MET B CA 1
ATOM 2401 C C . MET B 1 143 ? 7.672 21.703 1.298 1 93 143 MET B C 1
ATOM 2403 O O . MET B 1 143 ? 7.352 22.422 2.246 1 93 143 MET B O 1
ATOM 2407 N N . ASP B 1 144 ? 8.883 21.344 1.037 1 93.25 144 ASP B N 1
ATOM 2408 C CA . ASP B 1 144 ? 9.977 21.75 1.92 1 93.25 144 ASP B CA 1
ATOM 2409 C C . ASP B 1 144 ? 10.164 23.266 1.917 1 93.25 144 ASP B C 1
ATOM 2411 O O . ASP B 1 144 ? 10.594 23.844 2.916 1 93.25 144 ASP B O 1
ATOM 2415 N N . SER B 1 145 ? 9.844 23.797 0.811 1 92.44 145 SER B N 1
ATOM 2416 C CA . SER B 1 145 ? 10.055 25.234 0.679 1 92.44 145 SER B CA 1
ATOM 2417 C C . SER B 1 145 ? 8.836 26.016 1.165 1 92.44 145 SER B C 1
ATOM 2419 O O . SER B 1 145 ? 8.883 27.25 1.267 1 92.44 145 SER B O 1
ATOM 2421 N N . SER B 1 146 ? 7.777 25.328 1.382 1 89.62 146 SER B N 1
ATOM 2422 C CA . SER B 1 146 ? 6.559 25.984 1.839 1 89.62 146 SER B CA 1
ATOM 2423 C C . SER B 1 146 ? 6.684 26.438 3.289 1 89.62 146 SER B C 1
ATOM 2425 O O . SER B 1 146 ? 7.285 25.75 4.109 1 89.62 146 SER B O 1
ATOM 2427 N N . GLU B 1 147 ? 6.066 27.578 3.559 1 80.94 147 GLU B N 1
ATOM 2428 C CA . GLU B 1 147 ? 6.285 28.234 4.836 1 80.94 147 GLU B CA 1
ATOM 2429 C C . GLU B 1 147 ? 5.25 27.797 5.871 1 80.94 147 GLU B C 1
ATOM 2431 O O . GLU B 1 147 ? 5.422 28.031 7.07 1 80.94 147 GLU B O 1
ATOM 2436 N N . SER B 1 148 ? 4.148 27.219 5.332 1 87 148 SER B N 1
ATOM 2437 C CA . SER B 1 148 ? 3.088 26.844 6.262 1 87 148 SER B CA 1
ATOM 2438 C C . SER B 1 148 ? 2.332 25.609 5.777 1 87 148 SER B C 1
ATOM 2440 O O . SER B 1 148 ? 2.311 25.312 4.578 1 87 148 SER B O 1
ATOM 2442 N N . PRO B 1 149 ? 1.742 24.953 6.816 1 87.12 149 PRO B N 1
ATOM 2443 C CA . PRO B 1 149 ? 0.892 23.828 6.418 1 87.12 149 PRO B CA 1
ATOM 2444 C C . PRO B 1 149 ? -0.237 24.25 5.48 1 87.12 149 PRO B C 1
ATOM 2446 O O . PRO B 1 149 ? -0.642 23.469 4.609 1 87.12 149 PRO B O 1
ATOM 2449 N N . GLU B 1 150 ? -0.654 25.531 5.605 1 87.5 150 GLU B N 1
ATOM 2450 C CA . GLU B 1 150 ? -1.711 26.031 4.734 1 87.5 150 GLU B CA 1
ATOM 2451 C C . GLU B 1 150 ? -1.218 26.172 3.297 1 87.5 150 GLU B C 1
ATOM 2453 O O . GLU B 1 150 ? -1.951 25.875 2.352 1 87.5 150 GLU B O 1
ATOM 2458 N N . ALA B 1 151 ? -0.014 26.594 3.223 1 89.69 151 ALA B N 1
ATOM 2459 C CA . ALA B 1 151 ? 0.575 26.703 1.891 1 89.69 151 ALA B CA 1
ATOM 2460 C C . ALA B 1 151 ? 0.741 25.344 1.24 1 89.69 151 ALA B C 1
ATOM 2462 O O . ALA B 1 151 ? 0.519 25.188 0.037 1 89.69 151 ALA B O 1
ATOM 2463 N N . ILE B 1 152 ? 1.12 24.406 2.043 1 88.44 152 ILE B N 1
ATOM 2464 C CA . ILE B 1 152 ? 1.276 23.047 1.534 1 88.44 152 ILE B CA 1
ATOM 2465 C C . ILE B 1 152 ? -0.083 22.5 1.107 1 88.44 152 ILE B C 1
ATOM 2467 O O . ILE B 1 152 ? -0.203 21.875 0.048 1 88.44 152 ILE B O 1
ATOM 2471 N N . PHE B 1 153 ? -1.043 22.781 1.916 1 88.38 153 PHE B N 1
ATOM 2472 C CA . PHE B 1 153 ? -2.396 22.359 1.574 1 88.38 153 PHE B CA 1
ATOM 2473 C C . PHE B 1 153 ? -2.814 22.938 0.223 1 88.38 153 PHE B C 1
ATOM 2475 O O . PHE B 1 153 ? -3.375 22.219 -0.61 1 88.38 153 PHE B O 1
ATOM 2482 N N . GLN B 1 154 ? -2.568 24.188 0.036 1 87.94 154 GLN B N 1
ATOM 2483 C CA . GLN B 1 154 ? -2.908 24.828 -1.227 1 87.94 154 GLN B CA 1
ATOM 2484 C C . GLN B 1 154 ? -2.18 24.172 -2.395 1 87.94 154 GLN B C 1
ATOM 2486 O O . GLN B 1 154 ? -2.768 23.969 -3.459 1 87.94 154 GLN B O 1
ATOM 2491 N N . PHE B 1 155 ? -0.997 23.844 -2.076 1 88.75 155 PHE B N 1
ATOM 2492 C CA . PHE B 1 155 ? -0.194 23.188 -3.092 1 88.75 155 PHE B CA 1
ATOM 2493 C C . PHE B 1 155 ? -0.781 21.812 -3.434 1 88.75 155 PHE B C 1
ATOM 2495 O O . PHE B 1 155 ? -0.893 21.453 -4.609 1 88.75 155 PHE B O 1
ATOM 2502 N N . LEU B 1 156 ? -1.259 21.094 -2.42 1 87.75 156 LEU B N 1
ATOM 2503 C CA . LEU B 1 156 ? -1.802 19.75 -2.58 1 87.75 156 LEU B CA 1
ATOM 2504 C C . LEU B 1 156 ? -3.137 19.781 -3.314 1 87.75 156 LEU B C 1
ATOM 2506 O O . LEU B 1 156 ? -3.494 18.828 -4.008 1 87.75 156 LEU B O 1
ATOM 2510 N N . THR B 1 157 ? -3.857 20.844 -3.188 1 86.94 157 THR B N 1
ATOM 2511 C CA . THR B 1 157 ? -5.219 20.891 -3.703 1 86.94 157 THR B CA 1
ATOM 2512 C C . THR B 1 157 ? -5.277 21.688 -5.004 1 86.94 157 THR B C 1
ATOM 2514 O O . THR B 1 157 ? -6.285 21.656 -5.715 1 86.94 157 THR B O 1
ATOM 2517 N N . GLU B 1 158 ? -4.387 22.516 -5.309 1 76.88 158 GLU B N 1
ATOM 2518 C CA . GLU B 1 158 ? -4.383 23.328 -6.523 1 76.88 158 GLU B CA 1
ATOM 2519 C C . GLU B 1 158 ? -3.609 22.641 -7.645 1 76.88 158 GLU B C 1
ATOM 2521 O O . GLU B 1 158 ? -3.846 22.906 -8.828 1 76.88 158 GLU B O 1
ATOM 2526 N N . GLU B 1 159 ? -2.719 21.812 -7.383 1 63.03 159 GLU B N 1
ATOM 2527 C CA . GLU B 1 159 ? -1.979 21.125 -8.438 1 63.03 159 GLU B CA 1
ATOM 2528 C C . GLU B 1 159 ? -2.715 19.859 -8.906 1 63.03 159 GLU B C 1
ATOM 2530 O O . GLU B 1 159 ? -3.439 19.25 -8.125 1 63.03 159 GLU B O 1
#

Secondary structure (DSSP, 8-state):
--HHHHTTEEEEEEEEE--SSHHHHHHHHHHHHHHTTSB-TTHHHHHHHHHHHS--EE-GGGTSTT---EEE--B--GGGBSSEEEEEEEEEEEEEEEBSSSTT-EEEEEEEEEEEESSSTTHHHHHHHHHHHHT-HHHHHHHHH-SSHHHHHHHHHH-/--HHHHTTEEEEEEEEE--SSHHHHHHHHHHHHHHTTSB-TTHHHHHHHHHHHS--EE-GGGTSTT---EEE--B--GGGBSSEEEEEEEEEEEEEEEBSSSTT-EEEEEEEEEEEESSSTTHHHHHHHHHHHHT-HHHHHHHHH-SSHHHHHHHHHH-

Nearest PDB structures (foldseek):
  1xiz-assembly1_A  TM=9.124E-01  e=3.565E-13  Salmonella enterica subsp. enterica serovar Typhimurium
  4m8q-assembly3_C-2  TM=8.708E-01  e=5.604E-13  synthetic construct
  6mtq-assembly1_T  TM=8.949E-01  e=4.727E-12  Human immunodeficiency virus 1
  5t5b-assembly1_E  TM=9.135E-01  e=6.966E-12  synthetic construct
  4m62-assembly1_S  TM=8.550E-01  e=3.894E-12  synthetic construct

Foldseek 3Di:
DPPVQLVQEDLQQEEEDQDAAPLVVLVVNLVSCVVVPFWAPCFSVQQVVCCVVAPFKADLCVQAPPDQAIEGETEGDLNGGDAWHKHKYAYPFWYWTAHRVHRVDIHTHGMYIYTGHNPVVCVVVNVVVVVVQVNDNVLVVLVVPDDDSSRNSCVSNVD/DPPVQLVQEDLQQEEEDQDAAPLVVLVVNLVSCVVVPFWAPCFSVQQVVCCVVAPFKADLCVQAPPDQAIEGETEGDLNGGDAWHKHKYAYPFWYWTAHRVHRVDIHTHGMYIYTGHNPVPCPVVNVVVVVVQVNDNVLVVLVVPDDDSSRNSCVSNVD

InterPro domains:
  IPR002178 PTS EIIA type-2 domain [PF00359] (8-158)
  IPR002178 PTS EIIA type-2 domain [PS51094] (6-159)
  IPR002178 PTS EIIA type-2 domain [cd00211] (8-156)
  IPR016152 Phosphotransferase/anion transporter [G3DSA:3.40.930.10] (5-159)
  IPR016152 Phosphotransferase/anion transporter [SSF55804] (6-158)
  IPR051541 PTS System Sugar Transport and Nitrogen Regulation [PTHR47738] (5-158)

Sequence (318 aa):
MSEGIKQFFKEDLVLQSSASTKEDVFKEVGELLYSKGYVKESFTEGLLEREQDFPTGLDLSAVIEGNTTNVAIPHTEAHHCLDKVVLFVQLEKPLTFNNMIKPTEQLEVKYLFVIVNNDGGNQTNILSNLMDFLTKKENIEKMDSSESPEAIFQFLTEEMSEGIKQFFKEDLVLQSSASTKEDVFKEVGELLYSKGYVKESFTEGLLEREQDFPTGLDLSAVIEGNTTNVAIPHTEAHHCLDKVVLFVQLEKPLTFNNMIKPTEQLEVKYLFVIVNNDGGNQTNILSNLMDFLTKKENIEKMDSSESPEAIFQFLTEE

Organism: NCBI:txid883103